Protein AF-A0A819ZZU7-F1 (afdb_monomer_lite)

Sequence (211 aa):
MCWSSTLNCFIMVTNKNEVFQVNENLTLIQSIETIEKKEWLSCTCSDVSLFLTTNDGHSGIFEFNLLSSFRLIKQWKFPQICNKDEFIHNIAYNNGTLALLISYQSFKYDSSKTVRIEVRSSSTFDQLWSLPLYITYQDGRVNRTRTYVDEIRTETANQLEKTLLNQNNVSTVESLIVNDKNKLIELNKKLDQEIISFGYLKASIEIIAYT

Rad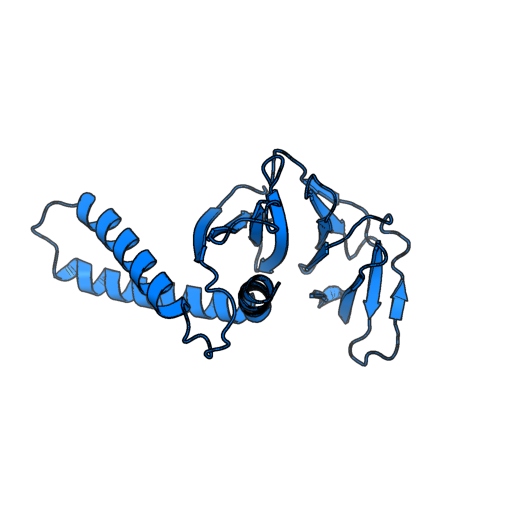ius of gyration: 19.85 Å; chains: 1; bounding box: 37×49×56 Å

pLDDT: mean 70.44, std 24.43, range [29.36, 97.69]

Structure (mmCIF, N/CA/C/O backbone):
data_AF-A0A819ZZU7-F1
#
_entry.id   AF-A0A819ZZU7-F1
#
loop_
_atom_site.group_PDB
_atom_site.id
_atom_site.type_symbol
_atom_site.label_atom_id
_atom_site.label_alt_id
_atom_site.label_comp_id
_atom_site.label_asym_id
_atom_site.label_entity_id
_atom_site.label_seq_id
_atom_site.pdbx_PDB_ins_code
_atom_site.Cartn_x
_atom_site.Cartn_y
_atom_site.Cartn_z
_atom_site.occupancy
_atom_site.B_iso_or_equiv
_atom_site.auth_seq_id
_atom_site.auth_comp_id
_atom_site.auth_asym_id
_atom_site.auth_atom_id
_atom_site.pdbx_PDB_model_num
ATOM 1 N N . MET A 1 1 ? -4.168 8.542 -0.573 1.00 89.56 1 MET A N 1
ATOM 2 C CA . MET A 1 1 ? -5.427 8.396 0.192 1.00 89.56 1 MET A CA 1
ATOM 3 C C . MET A 1 1 ? -6.141 7.165 -0.330 1.00 89.56 1 MET A C 1
ATOM 5 O O . MET A 1 1 ? -6.119 6.963 -1.537 1.00 89.56 1 MET A O 1
ATOM 9 N N . CYS A 1 2 ? -6.760 6.373 0.540 1.00 92.88 2 CYS A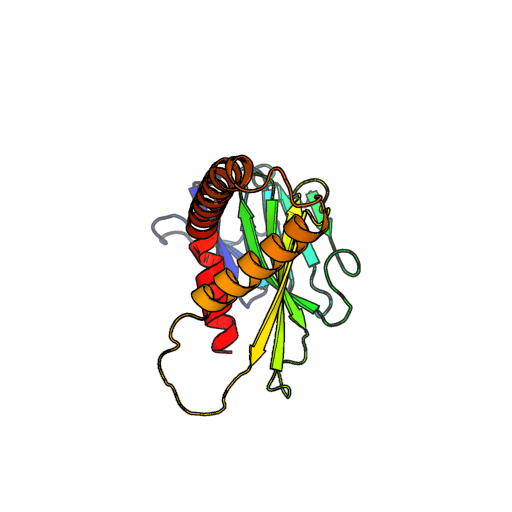 N 1
ATOM 10 C CA . CYS A 1 2 ? -7.609 5.241 0.160 1.00 92.88 2 CYS A CA 1
ATOM 11 C C . CYS A 1 2 ? -8.860 5.189 1.046 1.00 92.88 2 CYS A C 1
ATOM 13 O O . CYS A 1 2 ? -8.865 5.771 2.127 1.00 92.88 2 CYS A O 1
ATOM 15 N N . TRP A 1 3 ? -9.920 4.532 0.582 1.00 93.81 3 TRP A N 1
ATOM 16 C CA . TRP A 1 3 ? -11.137 4.298 1.361 1.00 93.81 3 TRP A CA 1
ATOM 17 C C . TRP A 1 3 ? -11.079 2.923 2.025 1.00 93.81 3 TRP A C 1
ATOM 19 O O . TRP A 1 3 ? -10.804 1.941 1.340 1.00 93.81 3 TRP A O 1
ATOM 29 N N . SER A 1 4 ? -11.363 2.852 3.327 1.00 94.56 4 SER A N 1
ATOM 30 C CA . SER A 1 4 ? -11.518 1.600 4.066 1.00 94.56 4 SER A CA 1
ATOM 31 C C . SER A 1 4 ? -12.993 1.344 4.342 1.00 94.56 4 SER A C 1
ATOM 33 O O . SER A 1 4 ? -13.598 2.005 5.186 1.00 94.56 4 SER A O 1
ATOM 35 N N . SER A 1 5 ? -13.561 0.340 3.676 1.00 92.44 5 SER A N 1
ATOM 36 C CA . SER A 1 5 ? -14.940 -0.096 3.925 1.00 92.44 5 SER A CA 1
ATOM 37 C C . SER A 1 5 ? -15.125 -0.623 5.350 1.00 92.44 5 SER A C 1
ATOM 39 O O . SER A 1 5 ? -16.147 -0.365 5.976 1.00 92.44 5 SER A O 1
ATOM 41 N N . THR A 1 6 ? -14.110 -1.296 5.895 1.00 94.12 6 THR A N 1
ATOM 42 C CA . THR A 1 6 ? -14.121 -1.853 7.256 1.00 94.12 6 THR A CA 1
ATOM 43 C C . THR A 1 6 ? -14.222 -0.787 8.338 1.00 94.12 6 THR A C 1
ATOM 45 O O . THR A 1 6 ? -14.900 -0.987 9.342 1.00 94.12 6 THR A O 1
ATOM 48 N N . LEU A 1 7 ? -13.549 0.346 8.147 1.00 93.06 7 LEU A N 1
ATOM 49 C CA . LEU A 1 7 ? -13.566 1.455 9.102 1.00 93.06 7 LEU A CA 1
ATOM 50 C C . LEU A 1 7 ? -14.584 2.541 8.734 1.00 93.06 7 LEU A C 1
ATOM 52 O O . LEU A 1 7 ? -14.790 3.468 9.515 1.00 93.06 7 LEU A O 1
ATOM 56 N N . ASN A 1 8 ? -15.206 2.431 7.557 1.00 93.12 8 ASN A N 1
ATOM 57 C CA . ASN A 1 8 ? -16.092 3.429 6.965 1.00 93.12 8 ASN A CA 1
ATOM 58 C C . ASN A 1 8 ? -15.470 4.840 6.945 1.00 93.12 8 ASN A C 1
ATOM 60 O O . ASN A 1 8 ? -16.087 5.831 7.345 1.00 93.12 8 ASN A O 1
ATOM 64 N N . CYS A 1 9 ? -14.199 4.920 6.548 1.00 94.44 9 CYS A N 1
ATOM 65 C CA . CYS A 1 9 ? -13.447 6.169 6.517 1.00 94.44 9 CYS A CA 1
ATOM 66 C C . CYS A 1 9 ? -12.352 6.159 5.443 1.00 94.44 9 CYS A C 1
ATOM 68 O O . CYS A 1 9 ? -11.900 5.111 4.976 1.00 94.44 9 CYS A O 1
ATOM 70 N N . PHE A 1 10 ? -11.892 7.347 5.066 1.00 94.81 10 PHE A N 1
ATOM 71 C CA . PHE A 1 10 ? -10.674 7.520 4.293 1.00 94.81 10 PHE A CA 1
ATOM 72 C C . PHE A 1 10 ? -9.447 7.414 5.194 1.00 94.81 10 PHE A C 1
ATOM 74 O O . PHE A 1 10 ? -9.407 7.964 6.293 1.00 94.81 10 PHE A O 1
ATOM 81 N N . ILE A 1 11 ? -8.406 6.769 4.681 1.00 95.31 11 ILE A N 1
ATOM 82 C CA . ILE A 1 11 ? -7.069 6.767 5.261 1.00 95.31 11 ILE A CA 1
ATOM 83 C C . ILE A 1 11 ? -6.187 7.662 4.394 1.00 95.31 11 ILE A C 1
ATOM 85 O O . ILE A 1 11 ? -6.019 7.440 3.187 1.00 95.31 11 ILE A O 1
ATOM 89 N N . MET A 1 12 ? -5.616 8.692 5.009 1.00 93.94 12 MET A N 1
ATOM 90 C CA . MET A 1 12 ? -4.811 9.704 4.339 1.00 93.94 12 MET A CA 1
ATOM 91 C C . MET A 1 12 ? -3.385 9.688 4.877 1.00 93.94 12 MET A C 1
ATOM 93 O O . MET A 1 12 ? -3.171 9.782 6.079 1.00 93.94 12 MET A O 1
ATOM 97 N N . VAL A 1 13 ? -2.414 9.604 3.971 1.00 92.31 13 VAL A N 1
ATOM 98 C CA . VAL A 1 13 ? -1.004 9.879 4.261 1.00 92.31 13 VAL A CA 1
ATOM 99 C C . VAL A 1 13 ? -0.707 11.320 3.872 1.00 92.31 13 VAL A C 1
ATOM 101 O O . VAL A 1 13 ? -1.187 11.794 2.840 1.00 92.31 13 VAL A O 1
ATOM 104 N N . THR A 1 14 ? 0.045 12.023 4.709 1.00 85.88 14 THR A N 1
ATOM 105 C CA . THR A 1 14 ? 0.439 13.415 4.465 1.00 85.88 14 THR A CA 1
ATOM 106 C C . THR A 1 14 ? 1.944 13.523 4.279 1.00 85.88 14 THR A C 1
ATOM 108 O O . THR A 1 14 ? 2.710 12.695 4.767 1.00 85.88 14 THR A O 1
ATOM 111 N N . ASN A 1 15 ? 2.382 14.612 3.651 1.00 76.00 15 ASN A N 1
ATOM 112 C CA . ASN A 1 15 ? 3.799 14.963 3.520 1.00 76.00 15 ASN A CA 1
ATOM 113 C C . ASN A 1 15 ? 4.508 15.247 4.862 1.00 76.00 15 ASN A C 1
ATOM 115 O O . ASN A 1 15 ? 5.710 15.493 4.868 1.00 76.00 15 ASN A O 1
ATOM 119 N N . LYS A 1 16 ? 3.780 15.246 5.986 1.00 75.31 16 LYS A N 1
ATOM 120 C CA . LYS A 1 16 ? 4.318 15.397 7.345 1.00 75.31 16 LYS A CA 1
ATOM 121 C C . LYS A 1 16 ? 4.522 14.062 8.061 1.00 75.31 16 LYS A C 1
ATOM 123 O O . LYS A 1 16 ? 4.649 14.052 9.281 1.00 75.31 16 LYS A O 1
ATOM 128 N N . ASN A 1 17 ? 4.580 12.952 7.324 1.00 83.00 17 ASN A N 1
ATOM 129 C CA . ASN A 1 17 ? 4.890 11.622 7.863 1.00 83.00 17 ASN A CA 1
ATOM 130 C C . ASN A 1 17 ? 3.816 11.076 8.817 1.00 83.00 17 ASN A C 1
ATOM 132 O O . ASN A 1 17 ? 4.080 10.211 9.653 1.00 83.00 17 ASN A O 1
ATOM 136 N N . GLU A 1 18 ? 2.596 11.591 8.686 1.00 89.62 18 GLU A N 1
ATOM 137 C CA . GLU A 1 18 ? 1.457 11.282 9.545 1.00 89.62 18 GLU A CA 1
ATOM 138 C C . GLU A 1 18 ? 0.347 10.619 8.734 1.00 89.62 18 GLU A C 1
ATOM 140 O O . GLU A 1 18 ? 0.111 10.968 7.568 1.00 89.62 18 GLU A O 1
ATOM 145 N N . VAL A 1 19 ? -0.329 9.667 9.379 1.00 94.88 19 VAL A N 1
ATOM 146 C CA . VAL A 1 19 ? -1.460 8.928 8.823 1.00 94.88 19 VAL A CA 1
ATOM 147 C C . VAL A 1 19 ? -2.717 9.326 9.581 1.00 94.88 19 VAL A C 1
ATOM 149 O O . VAL A 1 19 ? -2.736 9.307 10.810 1.00 94.88 19 VAL A O 1
ATOM 152 N N . PHE A 1 20 ? -3.766 9.673 8.848 1.00 94.44 20 PHE A N 1
ATOM 153 C CA . PHE A 1 20 ? -5.028 10.134 9.407 1.00 94.44 20 PHE A CA 1
ATOM 154 C C . PHE A 1 20 ? -6.189 9.254 8.964 1.00 94.44 20 PHE A C 1
ATOM 156 O O . PHE A 1 20 ? -6.227 8.791 7.823 1.00 94.44 20 PHE A O 1
ATOM 163 N N . GLN A 1 21 ? -7.161 9.095 9.855 1.00 94.75 21 GLN A N 1
ATOM 164 C CA . GLN A 1 21 ? -8.518 8.689 9.520 1.00 94.75 21 GLN A CA 1
ATOM 165 C C . GLN A 1 21 ? -9.352 9.937 9.268 1.00 94.75 21 GLN A C 1
ATOM 167 O O . GLN A 1 21 ? -9.333 10.881 10.061 1.00 94.75 21 GLN A O 1
ATOM 172 N N . VAL A 1 22 ? -10.095 9.929 8.172 1.00 93.62 22 VAL A N 1
ATOM 173 C CA . VAL A 1 22 ? -10.989 11.014 7.787 1.00 93.62 22 VAL A CA 1
ATOM 174 C C . VAL A 1 22 ? -12.351 10.415 7.490 1.00 93.62 22 VAL A C 1
ATOM 176 O O . VAL A 1 22 ? -12.467 9.531 6.646 1.00 93.62 22 VAL A O 1
ATOM 179 N N . ASN A 1 23 ? -13.391 10.849 8.195 1.00 89.50 23 ASN A N 1
ATOM 180 C CA . ASN A 1 23 ? -14.736 10.335 7.936 1.00 89.50 23 ASN A CA 1
ATOM 181 C C . ASN A 1 23 ? -15.246 10.748 6.541 1.00 89.50 23 ASN A C 1
ATOM 183 O O . ASN A 1 23 ? -14.727 11.673 5.920 1.00 89.50 23 ASN A O 1
ATOM 187 N N . GLU A 1 24 ? -16.287 10.071 6.053 1.00 86.94 24 GLU A N 1
ATOM 188 C CA . GLU A 1 24 ? -16.861 10.306 4.717 1.00 86.94 24 GLU A CA 1
ATOM 189 C C . GLU A 1 24 ? -17.240 11.777 4.470 1.00 86.94 24 GLU A C 1
ATOM 191 O O . GLU A 1 24 ? -16.991 12.323 3.399 1.00 86.94 24 GLU A O 1
ATOM 196 N N . ASN A 1 25 ? -17.762 12.444 5.502 1.00 86.38 25 ASN A N 1
ATOM 197 C CA . ASN A 1 25 ? -18.209 13.835 5.429 1.00 86.38 25 ASN A CA 1
ATOM 198 C C . ASN A 1 25 ? -17.077 14.862 5.619 1.00 86.38 25 ASN A C 1
ATOM 200 O O . ASN A 1 25 ? -17.352 16.060 5.656 1.00 86.38 25 ASN A O 1
ATOM 204 N N . LEU A 1 26 ? -15.825 14.415 5.782 1.00 81.69 26 LEU A N 1
ATOM 205 C CA . LEU A 1 26 ? -14.639 15.249 6.026 1.00 81.69 26 LEU A CA 1
ATOM 206 C C . LEU A 1 26 ? -14.741 16.167 7.260 1.00 81.69 26 LEU A C 1
ATOM 208 O O . LEU A 1 26 ? -14.002 17.143 7.383 1.00 81.69 26 LEU A O 1
ATOM 212 N N . THR A 1 27 ? -15.655 15.878 8.185 1.00 85.81 27 THR A N 1
ATOM 213 C CA . THR A 1 27 ? -15.886 16.686 9.391 1.00 85.81 27 THR A CA 1
ATOM 214 C C . THR A 1 27 ? -14.988 16.292 10.554 1.00 85.81 27 THR A C 1
ATOM 216 O O . THR A 1 27 ? -14.822 17.071 11.490 1.00 85.81 27 THR A O 1
ATOM 219 N N . LEU A 1 28 ? -14.412 15.091 10.511 1.00 89.06 28 LEU A N 1
ATOM 220 C CA . LEU A 1 28 ? -13.543 14.567 11.552 1.00 89.06 28 LEU A CA 1
ATOM 221 C C . LEU A 1 28 ? -12.266 14.019 10.925 1.00 89.06 28 LEU A C 1
ATOM 223 O O . LEU A 1 28 ? -12.316 13.115 10.094 1.00 89.06 28 LEU A O 1
ATOM 227 N N . ILE A 1 29 ? -11.136 14.570 11.365 1.00 92.88 29 ILE A N 1
ATOM 228 C CA . ILE A 1 29 ? -9.786 14.145 10.997 1.00 92.88 29 ILE A CA 1
ATOM 229 C C . ILE A 1 29 ? -9.084 13.732 12.288 1.00 92.88 29 ILE A C 1
ATOM 231 O O . ILE A 1 29 ? -8.933 14.544 13.201 1.00 92.88 29 ILE A O 1
ATOM 235 N N . GLN A 1 30 ? -8.678 12.470 12.377 1.00 93.81 30 GLN A N 1
ATOM 236 C CA . GLN A 1 30 ? -8.018 11.901 13.551 1.00 93.81 30 GLN A CA 1
ATOM 237 C C . GLN A 1 30 ? -6.676 11.302 13.155 1.00 93.81 30 GLN A C 1
ATOM 239 O O . GLN A 1 30 ? -6.585 10.571 12.172 1.00 93.81 30 GLN A O 1
ATOM 244 N N . SER A 1 31 ? -5.631 11.624 13.912 1.00 93.12 31 SER A N 1
ATOM 245 C CA . SER A 1 31 ? -4.310 11.024 13.720 1.00 93.12 31 SER A CA 1
ATOM 246 C C . SER A 1 31 ? -4.314 9.573 14.197 1.00 93.12 31 SER A C 1
ATOM 248 O O . SER A 1 31 ? -4.858 9.269 15.258 1.00 93.12 31 SER A O 1
ATOM 250 N N . ILE A 1 32 ? -3.682 8.681 13.436 1.00 93.38 32 ILE A N 1
ATOM 251 C CA . ILE A 1 32 ? -3.445 7.295 13.842 1.00 93.38 32 ILE A CA 1
ATOM 252 C C . ILE A 1 32 ? -2.103 7.238 14.571 1.00 93.38 32 ILE A C 1
ATOM 254 O O . ILE A 1 32 ? -1.051 7.055 13.962 1.00 93.38 32 ILE A O 1
ATOM 258 N N . GLU A 1 33 ? -2.133 7.388 15.892 1.00 91.25 33 GLU A N 1
ATOM 259 C CA . GLU A 1 33 ? -0.915 7.454 16.714 1.00 91.25 33 GLU A CA 1
ATOM 260 C C . GLU A 1 33 ? -0.176 6.114 16.844 1.00 91.25 33 GLU A C 1
ATOM 262 O O . GLU A 1 33 ? 1.002 6.082 17.194 1.00 91.25 33 GLU A O 1
ATOM 267 N N . THR A 1 34 ? -0.847 4.996 16.556 1.00 91.25 34 THR A N 1
ATOM 268 C CA . THR A 1 34 ? -0.256 3.653 16.646 1.00 91.25 34 THR A CA 1
ATOM 269 C C . THR A 1 34 ? 0.693 3.328 15.493 1.00 91.25 34 THR A C 1
ATOM 271 O O . THR A 1 34 ? 1.507 2.411 15.617 1.00 91.25 34 THR A O 1
ATOM 274 N N . ILE A 1 35 ? 0.619 4.071 14.385 1.00 93.12 35 ILE A N 1
ATOM 275 C CA . ILE A 1 35 ? 1.538 3.929 13.257 1.00 93.12 35 ILE A CA 1
ATOM 276 C C . ILE A 1 35 ? 2.740 4.842 13.498 1.00 93.12 35 ILE A C 1
ATOM 278 O O . ILE A 1 35 ? 2.606 6.055 13.649 1.00 93.12 35 ILE A O 1
ATOM 282 N N . GLU A 1 36 ? 3.935 4.253 13.510 1.00 91.06 36 GLU A N 1
ATOM 283 C CA . GLU A 1 36 ? 5.188 4.997 13.645 1.00 91.06 36 GLU A CA 1
ATOM 284 C C . GLU A 1 36 ? 5.315 6.057 12.537 1.00 91.06 36 GLU A C 1
ATOM 286 O O . GLU A 1 36 ? 5.022 5.799 11.365 1.00 91.06 36 GLU A O 1
ATOM 291 N N . LYS A 1 37 ? 5.801 7.248 12.893 1.00 89.81 37 LYS A N 1
ATOM 292 C CA . LYS A 1 37 ? 6.076 8.302 11.914 1.00 89.81 37 LYS A CA 1
ATOM 293 C C . LYS A 1 37 ? 7.219 7.869 10.995 1.00 89.81 37 LYS A C 1
ATOM 295 O O . LYS A 1 37 ? 8.337 7.641 11.455 1.00 89.81 37 LYS A O 1
ATOM 300 N N . LYS A 1 38 ? 6.944 7.785 9.694 1.00 90.06 38 LYS A N 1
ATOM 301 C CA . LYS A 1 38 ? 7.923 7.544 8.621 1.00 90.06 38 LYS A CA 1
ATOM 302 C C . LYS A 1 38 ? 7.573 8.400 7.417 1.00 90.06 38 LYS A C 1
ATOM 304 O O . LYS A 1 38 ? 6.462 8.913 7.340 1.00 90.06 38 LYS A O 1
ATOM 309 N N . GLU A 1 39 ? 8.497 8.523 6.472 1.00 90.44 39 GLU A N 1
ATOM 310 C CA . GLU A 1 39 ? 8.253 9.192 5.192 1.00 90.44 39 GLU A CA 1
ATOM 311 C C . GLU A 1 39 ? 7.259 8.397 4.342 1.00 90.44 39 GLU A C 1
ATOM 313 O O . GLU A 1 39 ? 7.635 7.705 3.407 1.00 90.44 39 GLU A O 1
ATOM 318 N N . TRP A 1 40 ? 5.979 8.434 4.710 1.00 92.69 40 TRP A N 1
ATOM 319 C CA . TRP A 1 40 ? 4.905 7.735 4.019 1.00 92.69 40 TRP A CA 1
ATOM 320 C C . TRP A 1 40 ? 4.589 8.436 2.699 1.00 92.69 40 TRP A C 1
ATOM 322 O O . TRP A 1 40 ? 4.387 9.649 2.666 1.00 92.69 40 TRP A O 1
ATOM 332 N N . LEU A 1 41 ? 4.517 7.665 1.615 1.00 89.88 41 LEU A N 1
ATOM 333 C CA . LEU A 1 41 ? 4.289 8.185 0.268 1.00 89.88 41 LEU A CA 1
ATOM 334 C C . LEU A 1 41 ? 2.871 7.908 -0.223 1.00 89.88 41 LEU A C 1
ATOM 336 O O . LEU A 1 41 ? 2.153 8.816 -0.636 1.00 89.88 41 LEU A O 1
ATOM 340 N N . SER A 1 42 ? 2.457 6.644 -0.175 1.00 91.62 42 SER A N 1
ATOM 341 C CA . SER A 1 42 ? 1.159 6.209 -0.684 1.00 91.62 42 SER A CA 1
ATOM 342 C C . SER A 1 42 ? 0.533 5.147 0.215 1.00 91.62 42 SER A C 1
ATOM 344 O O . SER A 1 42 ? 1.191 4.575 1.089 1.00 91.62 42 SER A O 1
ATOM 346 N N . CYS A 1 43 ? -0.768 4.923 0.038 1.00 95.12 43 CYS A N 1
ATOM 347 C CA . CYS A 1 43 ? -1.515 3.961 0.832 1.00 95.12 43 CYS A CA 1
ATOM 348 C C . CYS A 1 43 ? -2.635 3.299 0.035 1.00 95.12 43 CYS A C 1
ATOM 350 O O . CYS A 1 43 ? -3.268 3.926 -0.815 1.00 95.12 43 CYS A O 1
ATOM 352 N N . THR A 1 44 ? -2.918 2.047 0.378 1.00 96.88 44 THR A N 1
ATOM 353 C CA . THR A 1 44 ? -4.103 1.305 -0.060 1.00 96.88 44 THR A CA 1
ATOM 354 C C . THR A 1 44 ? -4.556 0.368 1.055 1.00 96.88 44 THR A C 1
ATOM 356 O O . THR A 1 44 ? -3.806 0.135 2.000 1.00 96.88 44 THR A O 1
ATOM 359 N N . CYS A 1 45 ? -5.761 -0.185 0.979 1.00 96.69 45 CYS A N 1
ATOM 360 C CA . CYS A 1 45 ? -6.214 -1.144 1.978 1.00 96.69 45 CYS A CA 1
ATOM 361 C C . CYS A 1 45 ? -7.086 -2.249 1.383 1.00 96.69 45 CYS A C 1
ATOM 363 O O . CYS A 1 4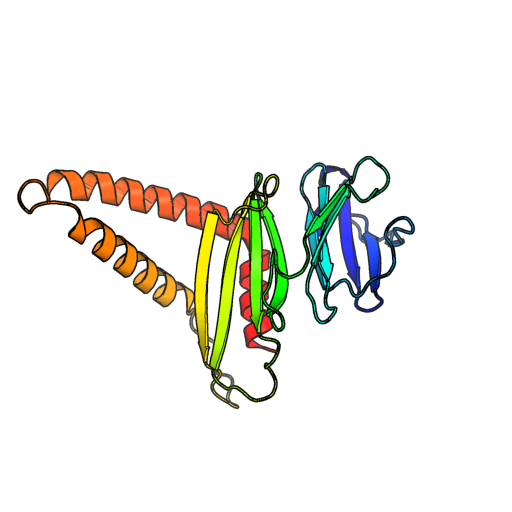5 ? -7.706 -2.084 0.335 1.00 96.69 45 CYS A O 1
ATOM 365 N N . SER A 1 46 ? -7.081 -3.383 2.075 1.00 95.44 46 SER A N 1
ATOM 366 C CA . SER A 1 46 ? -8.079 -4.440 1.968 1.00 95.44 46 SER A CA 1
ATOM 367 C C . SER A 1 46 ? -9.100 -4.291 3.099 1.00 95.44 46 SER A C 1
ATOM 369 O O . SER A 1 46 ? -9.051 -3.337 3.879 1.00 95.44 46 SER A O 1
ATOM 371 N N . ASP A 1 47 ? -9.981 -5.276 3.255 1.00 95.12 47 ASP A N 1
ATOM 372 C CA . ASP A 1 47 ? -10.918 -5.312 4.380 1.00 95.12 47 ASP A CA 1
ATOM 373 C C . ASP A 1 47 ? -10.219 -5.493 5.740 1.00 95.12 47 ASP A C 1
ATOM 375 O O . ASP A 1 47 ? -10.771 -5.148 6.782 1.00 95.12 47 ASP A O 1
ATOM 379 N N . VAL A 1 48 ? -8.999 -6.030 5.769 1.00 96.38 48 VAL A N 1
ATOM 380 C CA . VAL A 1 48 ? -8.308 -6.367 7.029 1.00 96.38 48 VAL A CA 1
ATOM 381 C C . VAL A 1 48 ? -6.950 -5.699 7.185 1.00 96.38 48 VAL A C 1
ATOM 383 O O . VAL A 1 48 ? -6.461 -5.577 8.311 1.00 96.38 48 VAL A O 1
ATOM 386 N N . SER A 1 49 ? -6.361 -5.228 6.087 1.00 97.44 49 SER A N 1
ATOM 387 C CA . SER A 1 49 ? -4.992 -4.724 6.058 1.00 97.44 49 SER A CA 1
ATOM 388 C C . SER A 1 49 ? -4.908 -3.332 5.444 1.00 97.44 49 SER A C 1
ATOM 390 O O . SER A 1 49 ? -5.503 -3.057 4.406 1.00 97.44 49 SER A O 1
ATOM 392 N N . LEU A 1 50 ? -4.110 -2.463 6.058 1.00 97.69 50 LEU A N 1
ATOM 393 C CA . LEU A 1 50 ? -3.621 -1.214 5.481 1.00 97.69 50 LEU A CA 1
ATOM 394 C C . LEU A 1 50 ? -2.203 -1.441 4.967 1.00 97.69 50 LEU A C 1
ATOM 396 O O . LEU A 1 50 ? -1.340 -1.879 5.723 1.00 97.69 50 LEU A O 1
ATOM 400 N N . PHE A 1 51 ? -1.954 -1.078 3.717 1.00 97.44 51 PHE A N 1
ATOM 401 C CA . PHE A 1 51 ? -0.630 -1.092 3.114 1.00 97.44 51 PHE A CA 1
ATOM 402 C C . PHE A 1 51 ? -0.137 0.344 2.943 1.00 97.44 51 PHE A C 1
ATOM 404 O O . PHE A 1 51 ? -0.825 1.166 2.335 1.00 97.44 51 PHE A O 1
ATOM 411 N N . LEU A 1 52 ? 1.054 0.642 3.459 1.00 96.19 52 LEU A N 1
ATOM 412 C CA . LEU A 1 52 ? 1.723 1.936 3.321 1.00 96.19 52 LEU A CA 1
ATOM 413 C C . LEU A 1 52 ? 3.047 1.773 2.579 1.00 96.19 52 LEU A C 1
ATOM 415 O O . LEU A 1 52 ? 3.792 0.838 2.873 1.00 96.19 52 LEU A O 1
ATOM 419 N N . THR A 1 53 ? 3.362 2.695 1.669 1.00 93.94 53 THR A N 1
ATOM 420 C CA . THR A 1 53 ? 4.684 2.764 1.027 1.00 93.94 53 THR A CA 1
ATOM 421 C C . THR A 1 53 ? 5.531 3.878 1.620 1.00 93.94 53 THR A C 1
ATOM 423 O O . THR A 1 53 ? 4.991 4.901 2.048 1.00 93.94 53 THR A O 1
ATOM 426 N N . THR A 1 54 ? 6.851 3.700 1.638 1.00 92.00 54 THR A N 1
ATOM 427 C CA . THR A 1 54 ? 7.791 4.740 2.080 1.00 92.00 54 THR A CA 1
ATOM 428 C C . THR A 1 54 ? 8.465 5.467 0.914 1.00 92.00 54 THR A C 1
ATOM 430 O O . THR A 1 54 ? 8.659 4.912 -0.170 1.00 92.00 54 THR A O 1
ATOM 433 N N . ASN A 1 55 ? 8.825 6.723 1.171 1.00 85.75 55 ASN A N 1
ATOM 434 C CA . ASN A 1 55 ? 9.610 7.617 0.325 1.00 85.75 55 ASN A CA 1
ATOM 435 C C . ASN A 1 55 ? 11.064 7.762 0.808 1.00 85.75 55 ASN A C 1
ATOM 437 O O . ASN A 1 55 ? 11.797 8.609 0.301 1.00 85.75 55 ASN A O 1
ATOM 441 N N . ASP A 1 56 ? 11.483 6.977 1.802 1.00 76.62 56 ASP A N 1
ATOM 442 C CA . ASP A 1 56 ? 12.897 6.901 2.143 1.00 76.62 56 ASP A CA 1
ATOM 443 C C . ASP A 1 56 ? 13.638 6.222 0.982 1.00 76.62 56 ASP A C 1
ATOM 445 O O . ASP A 1 56 ? 13.042 5.454 0.229 1.00 76.62 56 ASP A O 1
ATOM 449 N N . GLY A 1 57 ? 14.933 6.504 0.797 1.00 68.12 57 GLY A N 1
ATOM 450 C CA . GLY A 1 57 ? 15.736 6.028 -0.349 1.00 68.12 57 GLY A CA 1
ATOM 451 C C . GLY A 1 57 ? 15.829 4.505 -0.549 1.00 68.12 57 GLY A C 1
ATOM 452 O O . GLY A 1 57 ? 16.625 4.041 -1.352 1.00 68.12 57 GLY A O 1
ATOM 453 N N . HIS A 1 58 ? 15.042 3.733 0.196 1.00 75.88 58 HIS A N 1
ATOM 454 C CA . HIS A 1 58 ? 14.854 2.299 0.094 1.00 75.88 58 HIS A CA 1
ATOM 455 C C . HIS A 1 58 ? 13.359 1.971 0.242 1.00 75.88 58 HIS A C 1
ATOM 457 O O . HIS A 1 58 ? 12.968 1.372 1.249 1.00 75.88 58 HIS A O 1
ATOM 463 N N . SER A 1 59 ? 12.533 2.356 -0.743 1.00 85.31 59 SER A N 1
ATOM 464 C CA . SER A 1 59 ? 11.077 2.168 -0.688 1.00 85.31 59 SER A CA 1
ATOM 465 C C . SER A 1 59 ? 10.682 0.789 -0.149 1.00 85.31 59 SER A C 1
ATOM 467 O O . SER A 1 59 ? 11.086 -0.262 -0.658 1.00 85.31 59 SER A O 1
ATOM 469 N N . GLY A 1 60 ? 9.877 0.809 0.908 1.00 92.12 60 GLY A N 1
ATOM 470 C CA . GLY A 1 60 ? 9.303 -0.354 1.564 1.00 92.12 60 GLY A CA 1
ATOM 471 C C . GLY A 1 60 ? 7.784 -0.357 1.470 1.00 92.12 60 GLY A C 1
ATOM 472 O O . GLY A 1 60 ? 7.164 0.675 1.221 1.00 92.12 60 GLY A O 1
ATOM 473 N N . ILE A 1 61 ? 7.187 -1.522 1.712 1.00 95.56 61 ILE A N 1
ATOM 474 C CA . ILE A 1 61 ? 5.744 -1.685 1.907 1.00 95.56 61 ILE A CA 1
ATOM 475 C C . ILE A 1 61 ? 5.530 -2.229 3.312 1.00 95.56 61 ILE A C 1
ATOM 477 O O . ILE A 1 61 ? 6.129 -3.234 3.693 1.00 95.56 61 ILE A O 1
ATOM 481 N N . PHE A 1 62 ? 4.670 -1.575 4.076 1.00 96.12 62 PHE A N 1
ATOM 482 C CA . PHE A 1 62 ? 4.322 -1.953 5.437 1.00 96.12 62 PHE A CA 1
ATOM 483 C C . PHE A 1 62 ? 2.848 -2.322 5.486 1.00 96.12 62 PHE A C 1
ATOM 485 O O . PHE A 1 62 ? 2.003 -1.552 5.040 1.00 96.12 62 PHE A O 1
ATOM 492 N N . GLU A 1 63 ? 2.553 -3.495 6.031 1.00 97.31 63 GLU A N 1
ATOM 493 C CA . GLU A 1 63 ? 1.203 -3.999 6.224 1.00 97.31 63 GLU A CA 1
ATOM 494 C C . GLU A 1 63 ? 0.808 -3.885 7.696 1.00 97.31 63 GLU A C 1
ATOM 496 O O . GLU A 1 63 ? 1.483 -4.424 8.574 1.00 97.31 63 GLU A O 1
ATOM 501 N N . PHE A 1 64 ? -0.313 -3.226 7.963 1.00 97.38 64 PHE A N 1
ATOM 502 C CA . PHE A 1 64 ? -0.882 -3.038 9.292 1.00 97.38 64 PHE A CA 1
ATOM 503 C C . PHE A 1 64 ? -2.275 -3.652 9.366 1.00 97.38 64 PHE A C 1
ATOM 505 O O . PHE A 1 64 ? -3.049 -3.560 8.419 1.00 97.38 64 PHE A O 1
ATOM 512 N N . ASN A 1 65 ? -2.628 -4.228 10.509 1.00 96.75 65 ASN A N 1
ATOM 513 C CA . ASN A 1 65 ? -3.954 -4.785 10.737 1.00 96.75 65 ASN A CA 1
ATOM 514 C C . ASN A 1 65 ? -4.958 -3.671 11.065 1.00 96.75 65 ASN A C 1
ATOM 516 O O . ASN A 1 65 ? -4.843 -3.037 12.114 1.00 96.75 65 ASN A O 1
ATOM 520 N N . LEU A 1 66 ? -5.968 -3.469 10.218 1.00 94.31 66 LEU A N 1
ATOM 521 C CA . LEU A 1 66 ?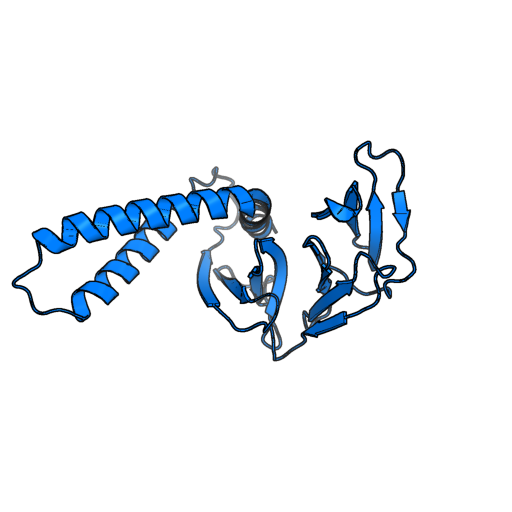 -6.993 -2.439 10.425 1.00 94.31 66 LEU A CA 1
ATOM 522 C C . LEU A 1 66 ? -7.809 -2.663 11.705 1.00 94.31 66 LEU A C 1
ATOM 524 O O . LEU A 1 66 ? -8.109 -1.716 12.426 1.00 94.31 66 LEU A O 1
ATOM 528 N N . LEU A 1 67 ? -8.146 -3.919 12.001 1.00 91.69 67 LEU A N 1
ATOM 529 C CA . LEU A 1 67 ? -9.019 -4.297 13.117 1.00 91.69 67 LEU A CA 1
ATOM 530 C C . LEU A 1 67 ? -8.293 -4.345 14.468 1.00 91.69 67 LEU A C 1
ATOM 532 O O . LEU A 1 67 ? -8.929 -4.298 15.516 1.00 91.69 67 LEU A O 1
ATOM 536 N N . SER A 1 68 ? -6.963 -4.428 14.457 1.00 89.94 68 SER A N 1
ATOM 537 C CA . SER A 1 68 ? -6.122 -4.536 15.655 1.00 89.94 68 SER A CA 1
ATOM 538 C C . SER A 1 68 ? -5.375 -3.231 15.923 1.00 89.94 68 SER A C 1
ATOM 540 O O . SER A 1 68 ? -4.163 -3.242 16.149 1.00 89.94 68 SER A O 1
ATOM 542 N N . SER A 1 69 ? -6.086 -2.103 15.836 1.00 90.12 69 SER A N 1
ATOM 543 C CA . SER A 1 69 ? -5.549 -0.759 16.096 1.00 90.12 69 SER A CA 1
ATOM 544 C C . SER A 1 69 ? -4.288 -0.436 15.284 1.00 90.12 69 SER A C 1
ATOM 546 O O . SER A 1 69 ? -3.354 0.178 15.796 1.00 90.12 69 SER A O 1
ATOM 548 N N . PHE A 1 70 ? -4.249 -0.855 14.016 1.00 94.50 70 PHE A N 1
ATOM 549 C CA . PHE A 1 70 ? -3.114 -0.651 13.110 1.00 94.50 70 PHE A CA 1
ATOM 550 C C . PHE A 1 70 ? -1.803 -1.266 13.608 1.00 94.50 70 PHE A C 1
ATOM 552 O O . PHE A 1 70 ? -0.725 -0.720 13.392 1.00 94.50 70 PHE A O 1
ATOM 559 N N . ARG A 1 71 ? -1.859 -2.428 14.265 1.00 95.69 71 ARG A N 1
ATOM 560 C CA . ARG A 1 71 ? -0.643 -3.177 14.601 1.00 95.69 71 ARG A CA 1
ATOM 561 C C . ARG A 1 71 ? 0.069 -3.636 13.327 1.00 95.69 71 ARG A C 1
ATOM 563 O O . ARG A 1 71 ? -0.559 -4.223 12.448 1.00 95.69 71 ARG A O 1
ATOM 570 N N . LEU A 1 72 ? 1.383 -3.422 13.255 1.00 96.38 72 LEU A N 1
ATOM 571 C CA . LEU A 1 72 ? 2.214 -3.907 12.151 1.00 96.38 72 LEU A CA 1
ATOM 572 C C . LEU A 1 72 ? 2.138 -5.442 12.056 1.00 96.38 72 LEU A C 1
ATOM 574 O O . LEU A 1 72 ? 2.414 -6.139 13.034 1.00 96.38 72 LEU A O 1
ATOM 578 N N . ILE A 1 73 ? 1.774 -5.946 10.877 1.00 95.88 73 ILE A N 1
ATOM 579 C CA . ILE A 1 73 ? 1.734 -7.373 10.534 1.00 95.88 73 ILE A CA 1
ATOM 580 C C . ILE A 1 73 ? 3.065 -7.774 9.903 1.00 95.88 73 ILE A C 1
ATOM 582 O O . ILE A 1 73 ? 3.743 -8.683 10.382 1.00 95.88 73 ILE A O 1
ATOM 586 N N . LYS A 1 74 ? 3.431 -7.098 8.811 1.00 94.50 74 LYS A N 1
ATOM 587 C CA . LYS A 1 74 ? 4.573 -7.458 7.971 1.00 94.50 74 LYS A CA 1
ATOM 588 C C . LYS A 1 74 ? 5.163 -6.217 7.319 1.00 94.50 74 LYS A C 1
ATOM 590 O O . LYS A 1 74 ? 4.498 -5.202 7.149 1.00 94.50 74 LYS A O 1
ATOM 595 N N . GLN A 1 75 ? 6.432 -6.311 6.950 1.00 94.31 75 GLN A N 1
ATOM 596 C CA . GLN A 1 75 ? 7.094 -5.323 6.113 1.00 94.31 75 GLN A CA 1
ATOM 597 C C . GLN A 1 75 ? 7.873 -6.044 5.016 1.00 94.31 75 GLN A C 1
ATOM 599 O O . GLN A 1 75 ? 8.507 -7.071 5.269 1.00 94.31 75 GLN A O 1
ATOM 604 N N . TRP A 1 76 ? 7.849 -5.4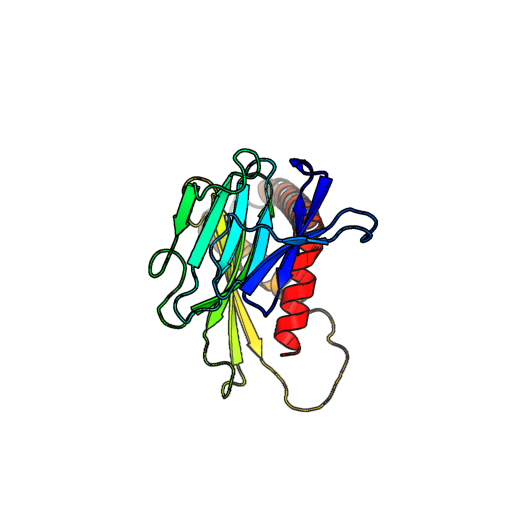74 3.823 1.00 93.31 76 TRP A N 1
ATOM 605 C CA . TRP A 1 76 ? 8.735 -5.815 2.724 1.00 93.31 76 TRP A CA 1
ATOM 606 C C . TRP A 1 76 ? 9.651 -4.617 2.496 1.00 93.31 76 TRP A C 1
ATOM 608 O O . TRP A 1 76 ? 9.210 -3.468 2.561 1.00 93.31 76 TRP A O 1
ATOM 618 N N . LYS A 1 77 ? 10.941 -4.870 2.282 1.00 88.56 77 LYS A N 1
ATOM 619 C CA . LYS A 1 77 ? 11.960 -3.826 2.092 1.00 88.56 77 LYS A CA 1
ATOM 620 C C . LYS A 1 77 ? 12.901 -4.214 0.962 1.00 88.56 77 LYS A C 1
ATOM 622 O O . LYS A 1 77 ? 12.904 -5.367 0.532 1.00 88.56 77 LYS A O 1
ATOM 627 N N . PHE A 1 78 ? 13.721 -3.273 0.501 1.00 80.12 78 PHE A N 1
ATOM 628 C CA . PHE A 1 78 ? 14.870 -3.574 -0.355 1.00 80.12 78 PHE A CA 1
ATOM 629 C C . PHE A 1 78 ? 15.664 -4.792 0.182 1.00 80.12 78 PHE A C 1
ATOM 631 O O . PHE A 1 78 ? 15.913 -4.850 1.392 1.00 80.12 78 PHE A O 1
ATOM 638 N N . PRO A 1 79 ? 16.077 -5.759 -0.666 1.00 77.56 79 PRO A N 1
ATOM 639 C CA . PRO A 1 79 ? 15.903 -5.836 -2.126 1.00 77.56 79 PRO A CA 1
ATOM 640 C C . PRO A 1 79 ? 14.648 -6.610 -2.583 1.00 77.56 79 PRO A C 1
ATOM 642 O O . PRO A 1 79 ? 14.549 -7.005 -3.737 1.00 77.56 79 PRO A O 1
ATOM 645 N N . GLN A 1 80 ? 13.691 -6.892 -1.694 1.00 76.25 80 GLN A N 1
ATOM 646 C CA . GLN A 1 80 ? 12.536 -7.747 -2.014 1.00 76.25 80 GLN A CA 1
ATOM 647 C C . GLN A 1 80 ? 11.521 -7.078 -2.955 1.00 76.25 80 GLN A C 1
ATOM 649 O O . GLN A 1 80 ? 10.786 -7.772 -3.662 1.00 76.25 80 GLN A O 1
ATOM 654 N N . ILE A 1 81 ? 11.445 -5.743 -2.931 1.00 77.00 81 ILE A N 1
ATOM 655 C CA . ILE A 1 81 ? 10.447 -4.964 -3.680 1.00 77.00 81 ILE A CA 1
ATOM 656 C C . ILE A 1 81 ? 11.086 -4.167 -4.816 1.00 77.00 81 ILE A C 1
ATOM 658 O O . ILE A 1 81 ? 10.658 -4.262 -5.962 1.00 77.00 81 ILE A O 1
ATOM 662 N N . CYS A 1 82 ? 12.108 -3.389 -4.470 1.00 81.25 82 CYS A N 1
ATOM 663 C CA . CYS A 1 82 ? 12.763 -2.417 -5.331 1.00 81.25 82 CYS A CA 1
ATOM 664 C C . CYS A 1 82 ? 14.265 -2.694 -5.375 1.00 81.25 82 CYS A C 1
ATOM 666 O O . CYS A 1 82 ? 14.823 -3.250 -4.426 1.00 81.25 82 CYS A O 1
ATOM 668 N N . ASN A 1 83 ? 14.913 -2.256 -6.451 1.00 80.94 83 ASN A N 1
ATOM 669 C CA . ASN A 1 83 ? 16.357 -2.059 -6.514 1.00 80.94 83 ASN A CA 1
ATOM 670 C C . ASN A 1 83 ? 16.777 -0.811 -5.711 1.00 80.94 83 ASN A C 1
ATOM 672 O O . ASN A 1 83 ? 15.937 -0.044 -5.247 1.00 80.94 83 ASN A O 1
ATOM 676 N N . LYS A 1 84 ? 18.092 -0.612 -5.541 1.00 73.56 84 LYS A N 1
ATOM 677 C CA . LYS A 1 84 ? 18.684 0.384 -4.625 1.00 73.56 84 LYS A CA 1
ATOM 678 C C . LYS A 1 84 ? 18.275 1.833 -4.926 1.00 73.56 84 LYS A C 1
ATOM 680 O O . LYS A 1 84 ? 18.333 2.665 -4.035 1.00 73.56 84 LYS A O 1
ATOM 685 N N . ASP A 1 85 ? 17.825 2.099 -6.147 1.00 78.81 85 ASP A N 1
ATOM 686 C CA . ASP A 1 85 ? 17.456 3.432 -6.621 1.00 78.81 85 ASP A CA 1
ATOM 687 C C . ASP A 1 85 ? 16.012 3.472 -7.146 1.00 78.81 85 ASP A C 1
ATOM 689 O O . ASP A 1 85 ? 15.665 4.365 -7.910 1.00 78.81 85 ASP A O 1
ATOM 693 N N . GLU A 1 86 ? 15.173 2.493 -6.798 1.00 83.75 86 GLU A N 1
ATOM 694 C CA . GLU A 1 86 ? 13.778 2.404 -7.244 1.00 83.75 86 GLU A CA 1
ATOM 695 C C . GLU A 1 86 ? 12.790 2.820 -6.149 1.00 83.75 86 GLU A C 1
ATOM 697 O O . GLU A 1 86 ? 12.923 2.445 -4.984 1.00 83.75 86 GLU A O 1
ATOM 702 N N . PHE A 1 87 ? 11.750 3.546 -6.559 1.00 86.31 87 PHE A N 1
ATOM 703 C CA . PHE A 1 87 ? 10.729 4.132 -5.698 1.00 86.31 87 PHE A CA 1
ATOM 704 C C . PHE A 1 87 ? 9.349 3.609 -6.051 1.00 86.31 87 PHE A C 1
ATOM 706 O O . PHE A 1 87 ? 9.013 3.497 -7.228 1.00 86.31 87 PHE A O 1
ATOM 713 N N . ILE A 1 88 ? 8.530 3.350 -5.032 1.00 89.56 88 ILE A N 1
ATOM 714 C CA . ILE A 1 88 ? 7.127 2.954 -5.207 1.00 89.56 88 ILE A CA 1
ATOM 715 C C . ILE A 1 88 ? 6.256 4.203 -5.130 1.00 89.56 88 ILE A C 1
ATOM 717 O O . ILE A 1 88 ? 5.866 4.634 -4.045 1.00 89.56 88 ILE A O 1
ATOM 721 N N . HIS A 1 89 ? 5.927 4.773 -6.284 1.00 86.00 89 HIS A N 1
ATOM 722 C CA . HIS A 1 89 ? 5.125 5.993 -6.367 1.00 86.00 89 HIS A CA 1
ATOM 723 C C . HIS A 1 89 ? 3.680 5.779 -5.946 1.00 86.00 89 HIS A C 1
ATOM 725 O O . HIS A 1 89 ? 3.064 6.674 -5.369 1.00 86.00 89 HIS A O 1
ATOM 731 N N . ASN A 1 90 ? 3.125 4.610 -6.261 1.00 88.94 90 ASN A N 1
ATOM 732 C CA . ASN A 1 90 ? 1.771 4.280 -5.863 1.00 88.94 90 ASN A CA 1
ATOM 733 C C . ASN A 1 90 ? 1.584 2.779 -5.646 1.00 88.94 90 ASN A C 1
ATOM 735 O O . ASN A 1 90 ? 2.298 1.953 -6.220 1.00 88.94 90 ASN A O 1
ATOM 739 N N . ILE A 1 91 ? 0.584 2.463 -4.833 1.00 93.50 91 ILE A N 1
ATOM 740 C CA . ILE A 1 91 ? 0.131 1.127 -4.493 1.00 93.50 91 ILE A CA 1
ATOM 741 C C . ILE A 1 91 ? -1.395 1.069 -4.585 1.00 93.50 91 ILE A C 1
ATOM 743 O O . ILE A 1 91 ? -2.095 1.975 -4.132 1.00 93.50 91 ILE A O 1
ATOM 747 N N . ALA A 1 92 ? -1.926 -0.013 -5.141 1.00 94.38 92 ALA A N 1
ATOM 748 C CA . ALA A 1 92 ? -3.358 -0.278 -5.154 1.00 94.38 92 ALA A CA 1
ATOM 749 C C . ALA A 1 92 ? -3.628 -1.744 -4.826 1.00 94.38 92 ALA A C 1
ATOM 751 O O . ALA A 1 92 ? -3.004 -2.635 -5.395 1.00 94.38 92 ALA A O 1
ATOM 752 N N . TYR A 1 93 ? -4.559 -1.989 -3.912 1.00 94.19 93 TYR A N 1
ATOM 753 C CA . TYR A 1 93 ? -5.019 -3.323 -3.571 1.00 94.19 93 TYR A CA 1
ATOM 754 C C . TYR A 1 93 ? -6.279 -3.661 -4.360 1.00 94.19 93 TYR A C 1
ATOM 756 O O . TYR A 1 93 ? -7.199 -2.848 -4.444 1.00 94.19 93 TYR A O 1
ATOM 764 N N . ASN A 1 94 ? -6.337 -4.878 -4.890 1.00 91.56 94 ASN A N 1
ATOM 765 C CA . ASN A 1 94 ? -7.564 -5.445 -5.427 1.00 91.56 94 ASN A CA 1
ATOM 766 C C . ASN A 1 94 ? -7.561 -6.964 -5.248 1.00 91.56 94 ASN A C 1
ATOM 768 O O . ASN A 1 94 ? -6.645 -7.638 -5.715 1.00 91.56 94 ASN A O 1
ATOM 772 N N . ASN A 1 95 ? -8.586 -7.497 -4.580 1.00 91.94 95 ASN A N 1
ATOM 773 C CA . ASN A 1 95 ? -8.884 -8.930 -4.492 1.00 91.94 95 ASN A CA 1
ATOM 774 C C . ASN A 1 95 ? -7.653 -9.847 -4.284 1.00 91.94 95 ASN A C 1
ATOM 776 O O . ASN A 1 95 ? -7.383 -10.754 -5.068 1.00 91.94 95 ASN A O 1
ATOM 780 N N . GLY A 1 96 ? -6.865 -9.582 -3.239 1.00 90.31 96 GLY A N 1
ATOM 781 C CA . GLY A 1 96 ? -5.678 -10.382 -2.903 1.00 90.31 96 GLY A CA 1
ATOM 782 C C . GLY A 1 96 ? -4.415 -10.050 -3.703 1.00 90.31 96 GLY A C 1
ATOM 783 O O . GLY A 1 96 ? -3.413 -10.754 -3.576 1.00 90.31 96 GLY A O 1
ATOM 784 N N . THR A 1 97 ? -4.427 -8.984 -4.501 1.00 94.12 97 THR A N 1
ATOM 785 C CA . THR A 1 97 ? -3.267 -8.519 -5.271 1.00 94.12 97 THR A CA 1
ATOM 786 C C . THR A 1 97 ? -2.909 -7.073 -4.941 1.00 94.12 97 THR A C 1
ATOM 788 O O . THR A 1 97 ? -3.763 -6.284 -4.535 1.00 94.12 97 THR A O 1
ATOM 791 N N . LEU A 1 98 ? -1.630 -6.738 -5.102 1.00 95.44 98 LEU A N 1
ATOM 792 C CA . LEU A 1 98 ? -1.080 -5.393 -4.988 1.00 95.44 98 LEU A CA 1
ATOM 793 C C . LEU A 1 98 ? -0.497 -4.979 -6.337 1.00 95.44 98 LEU A C 1
ATOM 795 O O . LEU A 1 98 ? 0.456 -5.594 -6.813 1.00 95.44 98 LEU A O 1
ATOM 799 N N . ALA A 1 99 ? -1.052 -3.927 -6.927 1.00 93.19 99 ALA A N 1
ATOM 800 C CA . ALA A 1 99 ? -0.468 -3.232 -8.062 1.00 93.19 99 ALA A CA 1
ATOM 801 C C . ALA A 1 99 ? 0.486 -2.142 -7.557 1.00 93.19 99 ALA A C 1
ATOM 803 O O . ALA A 1 99 ? 0.114 -1.339 -6.700 1.00 93.19 99 ALA A O 1
ATOM 804 N N . LEU A 1 100 ? 1.705 -2.114 -8.089 1.00 91.75 100 LEU A N 1
ATOM 805 C CA . LEU A 1 100 ? 2.781 -1.196 -7.727 1.00 91.75 100 LEU A CA 1
ATOM 806 C C . LEU A 1 100 ? 3.202 -0.394 -8.952 1.00 91.75 100 LEU A C 1
ATOM 808 O O . LEU A 1 100 ? 3.381 -0.960 -10.028 1.00 91.75 100 LEU A O 1
ATOM 812 N N . LEU A 1 101 ? 3.410 0.907 -8.772 1.00 89.69 101 LEU A N 1
ATOM 813 C CA . LEU A 1 101 ? 3.988 1.792 -9.781 1.00 89.69 101 LEU A CA 1
ATOM 814 C C . LEU A 1 101 ? 5.403 2.175 -9.348 1.00 89.69 101 LEU A C 1
ATOM 816 O O . LEU A 1 101 ? 5.565 2.906 -8.370 1.00 89.69 101 LEU A O 1
ATOM 820 N N . ILE A 1 102 ? 6.410 1.652 -10.046 1.00 88.25 102 ILE A N 1
ATOM 821 C CA . ILE A 1 102 ? 7.816 1.703 -9.631 1.00 88.25 102 ILE A CA 1
ATOM 822 C C . ILE A 1 102 ? 8.655 2.460 -10.666 1.00 88.25 102 ILE A C 1
ATOM 824 O O . ILE A 1 102 ? 8.526 2.204 -11.861 1.00 88.25 102 ILE A O 1
ATOM 828 N N . SER A 1 103 ? 9.553 3.346 -10.234 1.00 84.56 103 SER A N 1
ATOM 829 C CA . SER A 1 103 ? 10.545 3.975 -11.128 1.00 84.56 103 SER A CA 1
ATOM 830 C C . SER A 1 103 ? 11.845 4.347 -10.428 1.00 84.56 103 SER A C 1
ATOM 832 O O . SER A 1 103 ? 11.910 4.402 -9.205 1.00 84.56 103 SER A O 1
ATOM 834 N N . TYR A 1 104 ? 12.889 4.605 -11.216 1.00 79.50 104 TYR A N 1
ATOM 835 C CA . TYR A 1 104 ? 14.202 5.011 -10.717 1.00 79.50 104 TYR A CA 1
ATOM 836 C C . TYR A 1 104 ? 14.243 6.463 -10.228 1.00 79.50 104 TYR A C 1
ATOM 838 O O . TYR A 1 104 ? 13.703 7.346 -10.883 1.00 79.50 104 TYR A O 1
ATOM 846 N N . GLN A 1 105 ? 14.990 6.730 -9.152 1.00 65.94 105 GLN A N 1
ATOM 847 C CA . GLN A 1 105 ? 15.114 8.040 -8.497 1.00 65.94 105 GLN A CA 1
ATOM 848 C C . GLN A 1 105 ? 15.705 9.144 -9.373 1.00 65.94 105 GLN A C 1
ATOM 850 O O . GLN A 1 105 ? 15.539 10.327 -9.070 1.00 65.94 105 GLN A O 1
ATOM 855 N N . SER A 1 106 ? 16.432 8.789 -10.435 1.00 58.38 106 SER A N 1
ATOM 856 C CA . SER A 1 106 ? 17.116 9.742 -11.312 1.00 58.38 106 SER A CA 1
ATOM 857 C C . SER A 1 106 ? 16.134 10.479 -12.239 1.00 58.38 106 SER A C 1
ATOM 859 O O . SER A 1 106 ? 16.259 10.460 -13.458 1.00 58.38 106 SER A O 1
ATOM 861 N N . PHE A 1 107 ? 15.159 11.173 -11.652 1.00 55.84 107 PHE A N 1
ATOM 862 C CA . PHE A 1 107 ? 14.157 11.991 -12.338 1.00 55.84 107 PHE A CA 1
ATOM 863 C C . PHE A 1 107 ? 14.684 13.358 -12.782 1.00 55.84 107 PHE A C 1
ATOM 865 O O . PHE A 1 107 ? 14.000 14.076 -13.501 1.00 55.84 107 PHE A O 1
ATOM 872 N N . LYS A 1 108 ? 15.880 13.762 -12.334 1.00 51.47 108 LYS A N 1
ATOM 873 C CA . LYS A 1 108 ? 16.319 15.159 -12.451 1.00 51.47 108 LYS A CA 1
ATOM 874 C C . LYS A 1 108 ? 16.993 15.503 -13.786 1.00 51.47 108 LYS A C 1
ATOM 876 O O . LYS A 1 108 ? 17.077 16.683 -14.110 1.00 51.47 108 LYS A O 1
ATOM 881 N N . TYR A 1 109 ? 17.476 14.512 -14.544 1.00 50.34 109 TYR A N 1
ATOM 882 C CA . TYR A 1 109 ? 18.311 14.763 -15.731 1.00 50.34 109 TYR A CA 1
ATOM 883 C C . TYR A 1 109 ? 18.053 13.846 -16.937 1.00 50.34 109 TYR A C 1
ATOM 885 O O . TYR A 1 109 ? 18.711 14.028 -17.959 1.00 50.34 109 TYR A O 1
ATOM 893 N N . ASP A 1 110 ? 17.118 12.892 -16.859 1.00 54.75 110 ASP A N 1
ATOM 894 C CA . ASP A 1 110 ? 16.825 11.981 -17.973 1.00 54.75 110 ASP A CA 1
ATOM 895 C C . ASP A 1 110 ? 15.478 12.316 -18.632 1.00 54.75 110 ASP A C 1
ATOM 897 O O . ASP A 1 110 ? 14.433 12.367 -17.983 1.00 54.75 110 ASP A O 1
ATOM 901 N N . SER A 1 111 ? 15.520 12.559 -19.943 1.00 54.47 111 SER A N 1
ATOM 902 C CA . SER A 1 111 ? 14.344 12.808 -20.792 1.00 54.47 111 SER A CA 1
ATOM 903 C C . SER A 1 111 ? 13.545 11.534 -21.099 1.00 54.47 111 SER A C 1
ATOM 905 O O . SER A 1 111 ? 12.406 11.607 -21.569 1.00 54.47 111 SER A O 1
ATOM 907 N N . SER A 1 112 ? 14.124 10.368 -20.806 1.00 55.19 112 SER A N 1
ATOM 908 C CA . SER A 1 112 ? 13.496 9.059 -20.901 1.00 55.19 112 SER A CA 1
ATOM 909 C C . SER A 1 112 ? 13.322 8.463 -19.504 1.00 55.19 112 SER A C 1
ATOM 911 O O . SER A 1 112 ? 14.274 8.253 -18.760 1.00 55.19 112 SER A O 1
ATOM 913 N N . LYS A 1 113 ? 12.074 8.204 -19.114 1.00 68.25 113 LYS A N 1
ATOM 914 C CA . LYS A 1 113 ? 11.731 7.589 -17.832 1.00 68.25 113 LYS A CA 1
ATOM 915 C C . LYS A 1 113 ? 11.373 6.128 -18.074 1.00 68.25 113 LYS A C 1
ATOM 917 O O . LYS A 1 113 ? 10.473 5.835 -18.857 1.00 68.25 113 LYS A O 1
ATOM 922 N N . THR A 1 114 ? 12.041 5.214 -17.377 1.00 73.38 114 THR A N 1
ATOM 923 C CA . THR A 1 114 ? 11.552 3.835 -17.262 1.00 73.38 114 THR A CA 1
ATOM 924 C C . THR A 1 114 ? 10.717 3.740 -1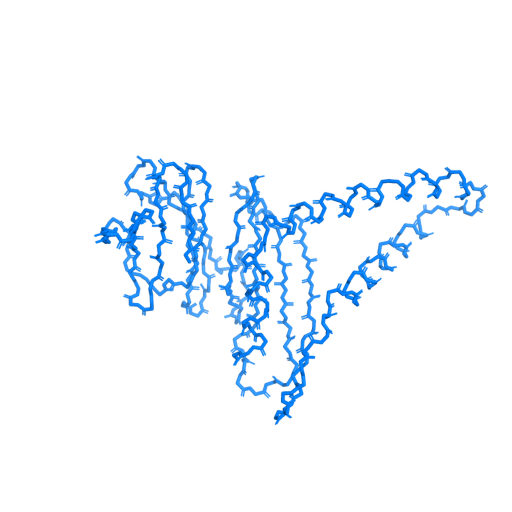5.995 1.00 73.38 114 THR A C 1
ATOM 926 O O . THR A 1 114 ? 11.230 3.876 -14.884 1.00 73.38 114 THR A O 1
ATOM 929 N N . VAL A 1 115 ? 9.421 3.532 -16.180 1.00 83.31 115 VAL A N 1
ATOM 930 C CA . VAL A 1 115 ? 8.468 3.206 -15.122 1.00 83.31 115 VAL A CA 1
ATOM 931 C C . VAL A 1 115 ? 8.095 1.745 -15.312 1.00 83.31 115 VAL A C 1
ATOM 933 O O . VAL A 1 115 ? 8.014 1.281 -16.440 1.00 83.31 115 VAL A O 1
ATOM 936 N N . ARG A 1 116 ? 7.858 0.985 -14.252 1.00 86.94 116 ARG A N 1
ATOM 937 C CA . ARG A 1 116 ? 7.254 -0.339 -14.373 1.00 86.94 116 ARG A CA 1
ATOM 938 C C . ARG A 1 116 ? 6.038 -0.455 -13.485 1.00 86.94 116 ARG A C 1
ATOM 940 O O . ARG A 1 116 ? 6.008 0.076 -12.376 1.00 86.94 116 ARG A O 1
ATOM 947 N N . ILE A 1 117 ? 5.045 -1.162 -13.992 1.00 88.06 117 ILE A N 1
ATOM 948 C CA . ILE A 1 117 ? 3.898 -1.589 -13.210 1.00 88.06 117 ILE A CA 1
ATOM 949 C C . ILE A 1 117 ? 4.147 -3.038 -12.829 1.00 88.06 117 ILE A C 1
ATOM 951 O O . ILE A 1 117 ? 4.418 -3.861 -13.696 1.00 88.06 117 ILE A O 1
ATOM 955 N N . GLU A 1 118 ? 4.048 -3.358 -11.549 1.00 91.81 118 GLU A N 1
ATOM 956 C CA . GLU A 1 118 ? 4.073 -4.739 -11.074 1.00 91.81 118 GLU A CA 1
ATOM 957 C C . GLU A 1 118 ? 2.744 -5.098 -10.436 1.00 91.81 118 GLU A C 1
ATOM 959 O O . GLU A 1 118 ? 2.146 -4.283 -9.744 1.00 91.81 118 GLU A O 1
ATOM 964 N N . VAL A 1 119 ? 2.311 -6.340 -10.618 1.00 92.06 119 VAL A N 1
ATOM 965 C CA . VAL A 1 119 ? 1.223 -6.932 -9.842 1.00 92.06 119 VAL A CA 1
ATOM 966 C C . VAL A 1 119 ? 1.806 -8.077 -9.032 1.00 92.06 119 VAL A C 1
ATOM 968 O O . VAL A 1 119 ? 2.437 -8.986 -9.578 1.00 92.06 119 VAL A O 1
ATOM 971 N N . ARG A 1 120 ? 1.601 -8.033 -7.719 1.00 94.06 120 ARG A N 1
ATOM 972 C CA . ARG A 1 120 ? 2.097 -9.027 -6.768 1.00 94.06 120 ARG A CA 1
ATOM 973 C C . ARG A 1 120 ? 0.956 -9.623 -5.960 1.00 94.06 120 ARG A C 1
ATOM 975 O O . ARG A 1 120 ? -0.047 -8.962 -5.707 1.00 94.06 120 ARG A O 1
ATOM 982 N N . SER A 1 121 ? 1.118 -10.864 -5.519 1.00 93.75 121 SER A N 1
ATOM 983 C CA . SER A 1 121 ? 0.221 -11.473 -4.532 1.00 93.75 121 SER A CA 1
ATOM 984 C C . SER A 1 121 ? 0.320 -10.712 -3.209 1.00 93.75 121 SER A C 1
ATOM 986 O O . SER A 1 121 ? 1.422 -10.501 -2.715 1.00 93.75 121 SER A O 1
ATOM 988 N N . SER A 1 122 ? -0.787 -10.311 -2.584 1.00 92.75 122 SER A N 1
ATOM 989 C CA . SER A 1 122 ? -0.713 -9.583 -1.308 1.00 92.75 122 SER A CA 1
ATOM 990 C C . SER A 1 122 ? -0.246 -10.469 -0.146 1.00 92.75 122 SER A C 1
ATOM 992 O O . SER A 1 122 ? 0.296 -9.961 0.829 1.00 92.75 122 SER A O 1
ATOM 994 N N . SER A 1 123 ? -0.453 -11.788 -0.228 1.00 91.69 123 SER A N 1
ATOM 995 C CA . SER A 1 123 ? -0.126 -12.731 0.849 1.00 91.69 123 SER A CA 1
ATOM 996 C C . SER A 1 123 ? 1.332 -13.201 0.801 1.00 91.69 123 SER A C 1
ATOM 998 O O . SER A 1 123 ? 2.057 -13.131 1.800 1.00 91.69 123 SER A O 1
ATOM 1000 N N . THR A 1 124 ? 1.783 -13.662 -0.366 1.00 91.75 124 THR A N 1
ATOM 1001 C CA . THR A 1 124 ? 3.146 -14.182 -0.560 1.00 91.75 124 THR A CA 1
ATOM 1002 C C . THR A 1 124 ? 4.118 -13.101 -1.009 1.00 91.75 124 THR A C 1
ATOM 1004 O O . THR A 1 124 ? 5.298 -13.164 -0.668 1.00 91.75 124 THR A O 1
ATOM 1007 N N . PHE A 1 125 ? 3.608 -12.058 -1.669 1.00 92.94 125 PHE A N 1
ATOM 1008 C CA . PHE A 1 125 ? 4.387 -11.010 -2.327 1.00 92.94 125 PHE A CA 1
ATOM 1009 C C . PHE A 1 125 ? 5.185 -11.477 -3.548 1.00 92.94 125 PHE A C 1
ATOM 1011 O O . PHE A 1 125 ? 6.044 -10.749 -4.053 1.00 92.94 125 PHE A O 1
ATOM 1018 N N . ASP A 1 126 ? 4.850 -12.660 -4.065 1.00 92.25 126 ASP A N 1
ATOM 1019 C CA . ASP A 1 126 ? 5.365 -13.139 -5.341 1.00 92.25 126 ASP A CA 1
ATOM 1020 C C . ASP A 1 126 ? 4.874 -12.239 -6.475 1.00 92.25 126 ASP A C 1
ATOM 1022 O O . ASP A 1 126 ? 3.711 -11.816 -6.502 1.00 92.25 126 ASP A O 1
ATOM 1026 N N . GLN A 1 127 ? 5.765 -11.959 -7.423 1.00 93.12 127 GLN A N 1
ATOM 1027 C CA . GLN A 1 127 ? 5.422 -11.227 -8.632 1.00 93.12 127 GLN A CA 1
ATOM 1028 C C . GLN A 1 127 ? 4.565 -12.107 -9.541 1.00 93.12 127 GLN A C 1
ATOM 1030 O O . GLN A 1 127 ? 5.012 -13.148 -10.016 1.00 93.12 127 GLN A O 1
ATOM 1035 N N . LEU A 1 128 ? 3.336 -11.663 -9.795 1.00 89.81 128 LEU A N 1
ATOM 1036 C CA . LEU A 1 128 ? 2.392 -12.326 -10.694 1.00 89.81 128 LEU A CA 1
ATOM 1037 C C . LEU A 1 128 ? 2.556 -11.809 -12.123 1.00 89.81 128 LEU A C 1
ATOM 1039 O O . LEU A 1 128 ? 2.451 -12.570 -13.081 1.00 89.81 128 LEU A O 1
ATOM 1043 N N . TRP A 1 129 ? 2.822 -10.509 -12.263 1.00 91.12 129 TRP A N 1
ATOM 1044 C CA . TRP A 1 129 ? 2.966 -9.847 -13.553 1.00 91.12 129 TRP A CA 1
ATOM 1045 C C . TRP A 1 129 ? 3.806 -8.572 -13.437 1.00 91.12 129 TRP A C 1
ATOM 1047 O O . TRP A 1 129 ? 3.878 -7.959 -12.370 1.00 91.12 129 TRP A O 1
ATOM 1057 N N . SER A 1 130 ? 4.449 -8.172 -14.533 1.00 86.19 130 SER A N 1
ATOM 1058 C CA . SER A 1 130 ? 5.197 -6.918 -14.628 1.00 86.19 130 SER A CA 1
ATOM 1059 C C . SER A 1 130 ? 5.155 -6.378 -16.053 1.00 86.19 130 SER A C 1
ATOM 1061 O O . SER A 1 130 ? 5.235 -7.149 -17.011 1.00 86.19 130 SER A O 1
ATOM 1063 N N . LEU A 1 131 ? 5.047 -5.058 -16.182 1.00 86.00 131 LEU A N 1
ATOM 1064 C CA . LEU A 1 131 ? 5.086 -4.336 -17.446 1.00 86.00 131 LEU A CA 1
ATOM 1065 C C . LEU A 1 131 ? 6.022 -3.133 -17.333 1.00 86.00 131 LEU A C 1
ATOM 1067 O O . LEU A 1 131 ? 5.703 -2.184 -16.609 1.00 86.00 131 LEU A O 1
ATOM 1071 N N . PRO A 1 132 ? 7.150 -3.130 -18.058 1.00 85.00 132 PRO A N 1
ATOM 1072 C CA . PRO A 1 132 ? 7.945 -1.929 -18.233 1.00 85.00 132 PRO A CA 1
ATOM 1073 C C . PRO A 1 132 ? 7.241 -0.958 -19.190 1.00 85.00 132 PRO A C 1
ATOM 1075 O O . PRO A 1 132 ? 6.692 -1.346 -20.219 1.00 85.00 132 PRO A O 1
ATOM 1078 N N . LEU A 1 133 ? 7.296 0.322 -18.851 1.00 79.00 133 LEU A N 1
ATOM 1079 C CA . LEU A 1 133 ? 6.788 1.454 -19.606 1.00 79.00 133 LEU A CA 1
ATOM 1080 C C . LEU A 1 133 ? 7.931 2.442 -19.827 1.00 79.00 133 LEU A C 1
ATOM 1082 O O . LEU A 1 133 ? 8.560 2.919 -18.880 1.00 79.00 133 LEU A O 1
ATOM 1086 N N . TYR A 1 134 ? 8.168 2.781 -21.087 1.00 77.62 134 TYR A N 1
ATOM 1087 C CA . TYR A 1 134 ? 9.128 3.807 -21.470 1.00 77.62 134 TYR A CA 1
ATOM 1088 C C . TYR A 1 134 ? 8.366 5.100 -21.744 1.00 77.62 134 TYR A C 1
ATOM 1090 O O . TYR A 1 134 ? 7.588 5.180 -22.691 1.00 77.62 134 TYR A O 1
ATOM 1098 N N . ILE A 1 135 ? 8.561 6.103 -20.893 1.00 70.06 135 ILE A N 1
ATOM 1099 C CA . ILE A 1 135 ? 7.885 7.396 -20.983 1.00 70.06 135 ILE A CA 1
ATOM 1100 C C . ILE A 1 135 ? 8.922 8.449 -21.363 1.00 70.06 135 ILE A C 1
ATOM 1102 O O . ILE A 1 135 ? 9.798 8.779 -20.568 1.00 70.06 135 ILE A O 1
ATOM 1106 N N . THR A 1 136 ? 8.826 8.999 -22.568 1.00 64.25 136 THR A N 1
ATOM 1107 C CA . THR A 1 136 ? 9.674 10.115 -23.009 1.00 64.25 136 THR A CA 1
ATOM 1108 C C . THR A 1 136 ? 8.972 11.446 -22.783 1.00 64.25 136 THR A C 1
ATOM 1110 O O . THR A 1 136 ? 7.811 11.602 -23.163 1.00 64.25 136 THR A O 1
ATOM 1113 N N . TYR A 1 137 ? 9.681 12.421 -22.223 1.00 58.44 137 TYR A N 1
ATOM 1114 C CA . TYR A 1 137 ? 9.160 13.765 -21.988 1.00 58.44 137 TYR A CA 1
ATOM 1115 C C . TYR A 1 137 ? 9.640 14.668 -23.116 1.00 58.44 137 TYR A C 1
ATOM 1117 O O . TYR A 1 137 ? 10.842 14.839 -23.310 1.00 58.44 137 TYR A O 1
ATOM 1125 N N . GLN A 1 138 ? 8.704 15.246 -23.871 1.00 53.06 138 GLN A N 1
ATOM 1126 C CA . GLN A 1 138 ? 9.035 16.349 -24.768 1.00 53.06 138 GLN A CA 1
ATOM 1127 C C . GLN A 1 138 ? 8.986 17.652 -23.977 1.00 53.06 138 GLN A C 1
ATOM 1129 O O . GLN A 1 138 ? 7.941 18.046 -23.461 1.00 53.06 138 GLN A O 1
ATOM 1134 N N . ASP A 1 139 ? 10.141 18.292 -23.866 1.00 45.09 139 ASP A N 1
ATOM 1135 C CA . ASP A 1 139 ? 10.331 19.536 -23.137 1.00 45.09 139 ASP A CA 1
ATOM 1136 C C . ASP A 1 139 ? 9.437 20.670 -23.699 1.00 45.09 139 ASP A C 1
ATOM 1138 O O . ASP A 1 139 ? 9.447 20.979 -24.893 1.00 45.09 139 ASP A O 1
ATOM 1142 N N . GLY A 1 140 ? 8.647 21.302 -22.827 1.00 47.47 140 GLY A N 1
ATOM 1143 C CA . GLY A 1 140 ? 8.301 22.721 -22.958 1.00 47.47 140 GLY A CA 1
ATOM 1144 C C . GLY A 1 140 ? 7.075 23.182 -23.763 1.00 47.47 140 GLY A C 1
ATOM 1145 O O . GLY A 1 140 ? 6.856 24.394 -23.796 1.00 47.47 140 GLY A O 1
ATOM 1146 N N . ARG A 1 141 ? 6.228 22.338 -24.378 1.00 34.69 141 ARG A N 1
ATOM 1147 C CA . ARG A 1 141 ? 4.939 22.816 -24.951 1.00 34.69 141 ARG A CA 1
ATOM 1148 C C . ARG A 1 141 ? 3.784 21.851 -24.712 1.00 34.69 141 ARG A C 1
ATOM 1150 O O . ARG A 1 141 ? 3.721 20.773 -25.289 1.00 34.69 141 ARG A O 1
ATOM 1157 N N . VAL A 1 142 ? 2.837 22.301 -23.886 1.00 41.00 142 VAL A N 1
ATOM 1158 C CA . VAL A 1 142 ? 1.560 21.636 -23.611 1.00 41.00 142 VAL A CA 1
ATOM 1159 C C . VAL A 1 142 ? 0.799 21.432 -24.920 1.00 41.00 142 VAL A C 1
ATOM 1161 O O . VAL A 1 142 ? 0.157 22.349 -25.424 1.00 41.00 142 VAL A O 1
ATOM 1164 N N . ASN A 1 143 ? 0.825 20.210 -25.439 1.00 29.36 143 ASN A N 1
ATOM 1165 C CA . ASN A 1 143 ? -0.206 19.704 -26.329 1.00 29.36 143 ASN A CA 1
ATOM 1166 C C . ASN A 1 143 ? -0.879 18.538 -25.614 1.00 29.36 143 ASN A C 1
ATOM 1168 O O . ASN A 1 143 ? -0.218 17.596 -25.190 1.00 29.36 143 ASN A O 1
ATOM 1172 N N . ARG A 1 144 ? -2.198 18.665 -25.432 1.00 38.31 144 ARG A N 1
ATOM 1173 C CA . ARG A 1 144 ? -3.076 17.702 -24.755 1.00 38.31 144 ARG A CA 1
ATOM 1174 C C . ARG A 1 144 ? -2.724 16.280 -25.189 1.00 38.31 144 ARG A C 1
ATOM 1176 O O . ARG A 1 144 ? -2.893 15.938 -26.358 1.00 38.31 144 ARG A O 1
ATOM 1183 N N . THR A 1 145 ? -2.235 15.481 -24.249 1.00 38.91 145 THR A N 1
ATOM 1184 C CA . THR A 1 145 ? -1.797 14.112 -24.491 1.00 38.91 145 THR A CA 1
ATOM 1185 C C . THR A 1 145 ? -2.983 13.292 -24.984 1.00 38.91 145 THR A C 1
ATOM 1187 O O . THR A 1 145 ? -3.933 13.027 -24.249 1.00 38.91 145 THR A O 1
ATOM 1190 N N . ARG A 1 146 ? -2.944 12.908 -26.260 1.00 34.22 146 ARG A N 1
ATOM 1191 C CA . ARG A 1 146 ? -3.828 11.893 -26.821 1.00 34.22 146 ARG A CA 1
ATOM 1192 C C . ARG A 1 146 ? -3.282 10.545 -26.345 1.00 34.22 146 ARG A C 1
ATOM 1194 O O . ARG A 1 146 ? -2.294 10.058 -26.867 1.00 34.22 146 ARG A O 1
ATOM 1201 N N . THR A 1 147 ? -3.870 10.054 -25.261 1.00 38.97 147 THR A N 1
ATOM 1202 C CA . THR A 1 147 ? -3.955 8.664 -24.793 1.00 38.97 147 THR A CA 1
ATOM 1203 C C . THR A 1 147 ? -2.928 7.665 -25.369 1.00 38.97 147 THR A C 1
ATOM 1205 O O . THR A 1 147 ? -3.215 6.952 -26.322 1.00 38.97 147 THR A O 1
ATOM 1208 N N . TYR A 1 148 ? -1.784 7.510 -24.687 1.00 38.56 148 TYR A N 1
ATOM 1209 C CA . TYR A 1 148 ? -0.807 6.411 -24.869 1.00 38.56 148 TYR A CA 1
ATOM 1210 C C . TYR A 1 148 ? -1.355 5.014 -24.495 1.00 38.56 148 TYR A C 1
ATOM 1212 O O . TYR A 1 148 ? -0.698 3.995 -24.698 1.00 38.56 148 TYR A O 1
ATOM 1220 N N . VAL A 1 149 ? -2.569 4.945 -23.937 1.00 38.28 149 VAL A N 1
ATOM 1221 C CA . VAL A 1 149 ? -3.215 3.684 -23.535 1.00 38.28 149 VAL A CA 1
ATOM 1222 C C . VAL A 1 149 ? -3.541 2.807 -24.753 1.00 38.28 149 VAL A C 1
ATOM 1224 O O . VAL A 1 149 ? -3.499 1.584 -24.642 1.00 38.28 149 VAL A O 1
ATOM 1227 N N . ASP A 1 150 ? -3.797 3.403 -25.922 1.00 33.97 150 ASP A N 1
ATOM 1228 C CA . ASP A 1 150 ? -4.111 2.648 -27.143 1.00 33.97 150 ASP A CA 1
ATOM 1229 C C . ASP A 1 150 ? -2.859 2.021 -27.784 1.00 33.97 150 ASP A C 1
ATOM 1231 O O . ASP A 1 150 ? -2.918 0.899 -28.289 1.00 33.97 150 ASP A O 1
ATOM 1235 N N . GLU A 1 151 ? -1.698 2.675 -27.687 1.00 39.34 151 GLU A N 1
ATOM 1236 C CA . GLU A 1 151 ? -0.422 2.118 -28.160 1.00 39.34 151 GLU A CA 1
ATOM 1237 C C . GLU A 1 151 ? 0.071 0.991 -27.244 1.00 39.34 151 GLU A C 1
ATOM 1239 O O . GLU A 1 151 ? 0.451 -0.068 -27.736 1.00 39.34 151 GLU A O 1
ATOM 1244 N N . ILE A 1 152 ? -0.055 1.137 -25.918 1.00 40.62 152 ILE A N 1
ATOM 1245 C CA . ILE A 1 152 ? 0.292 0.073 -24.957 1.00 40.62 152 ILE A CA 1
ATOM 1246 C C . ILE A 1 152 ? -0.630 -1.145 -25.122 1.00 40.62 152 ILE A C 1
ATOM 1248 O O . ILE A 1 152 ? -0.159 -2.284 -25.071 1.00 40.62 152 ILE A O 1
ATOM 1252 N N . ARG A 1 153 ? -1.931 -0.936 -25.378 1.00 38.81 153 ARG A N 1
ATOM 1253 C CA . ARG A 1 153 ? -2.871 -2.021 -25.720 1.00 38.81 153 ARG A CA 1
ATOM 1254 C C . ARG A 1 153 ? -2.450 -2.762 -26.987 1.00 38.81 153 ARG A C 1
ATOM 1256 O O . ARG A 1 153 ? -2.537 -3.987 -27.028 1.00 38.81 153 ARG A O 1
ATOM 1263 N N . THR A 1 154 ? -1.969 -2.032 -27.989 1.00 42.81 154 THR A N 1
ATOM 1264 C CA . THR A 1 154 ? -1.551 -2.600 -29.276 1.00 42.81 154 THR A CA 1
ATOM 1265 C C . THR A 1 154 ? -0.232 -3.366 -29.143 1.00 42.81 154 THR A C 1
ATOM 1267 O O . THR A 1 154 ? -0.126 -4.494 -29.614 1.00 42.81 154 THR A O 1
ATOM 1270 N N . GLU A 1 155 ? 0.749 -2.823 -28.421 1.00 42.31 155 GLU A N 1
ATOM 1271 C CA . GLU A 1 155 ? 2.048 -3.466 -28.179 1.00 42.31 155 GLU A CA 1
ATOM 1272 C C . GLU A 1 155 ? 1.898 -4.742 -27.328 1.00 42.31 155 GLU A C 1
ATOM 1274 O O . GLU A 1 155 ? 2.459 -5.788 -27.659 1.00 42.31 155 GLU A O 1
ATOM 1279 N N . THR A 1 156 ? 1.071 -4.692 -26.275 1.00 43.59 156 THR A N 1
ATOM 1280 C CA . THR A 1 156 ? 0.815 -5.840 -25.385 1.00 43.59 156 THR A CA 1
ATOM 1281 C C . THR A 1 156 ? 0.048 -6.949 -26.112 1.00 43.59 156 THR A C 1
ATOM 1283 O O . THR A 1 156 ? 0.389 -8.124 -25.971 1.00 43.59 156 THR A O 1
ATOM 1286 N N . ALA A 1 157 ? -0.939 -6.595 -26.946 1.00 45.41 157 ALA A N 1
ATOM 1287 C CA . ALA A 1 157 ? -1.649 -7.555 -27.792 1.00 45.41 157 ALA A CA 1
ATOM 1288 C C . ALA A 1 157 ? -0.711 -8.213 -28.821 1.00 45.41 157 ALA A C 1
ATOM 1290 O O . ALA A 1 157 ? -0.723 -9.434 -28.967 1.00 45.41 157 ALA A O 1
ATOM 1291 N N . ASN A 1 158 ? 0.168 -7.430 -29.452 1.00 45.59 158 ASN A N 1
ATOM 1292 C CA . ASN A 1 158 ? 1.124 -7.922 -30.446 1.00 45.59 158 ASN A CA 1
ATOM 1293 C C . ASN A 1 158 ? 2.203 -8.837 -29.837 1.00 45.59 158 ASN A C 1
ATOM 1295 O O . ASN A 1 158 ? 2.645 -9.791 -30.481 1.00 45.59 158 ASN A O 1
ATOM 1299 N N . GLN A 1 159 ? 2.646 -8.574 -28.603 1.00 45.41 159 GLN A N 1
ATOM 1300 C CA . GLN A 1 159 ? 3.600 -9.444 -27.906 1.00 45.41 159 GLN A CA 1
ATOM 1301 C C . GLN A 1 159 ? 2.952 -10.751 -27.425 1.00 45.41 159 GLN A C 1
ATOM 1303 O O . GLN A 1 159 ? 3.578 -11.811 -27.527 1.00 45.41 159 GLN A O 1
ATOM 1308 N N . LEU A 1 160 ? 1.687 -10.718 -26.987 1.00 43.59 160 LEU A N 1
ATOM 1309 C CA . LEU A 1 160 ? 0.925 -11.935 -26.686 1.00 43.59 160 LEU A CA 1
ATOM 1310 C C . LEU A 1 160 ? 0.706 -12.788 -27.946 1.00 43.59 160 LEU A C 1
ATOM 1312 O O . LEU A 1 160 ? 0.933 -13.995 -27.916 1.00 43.59 160 LEU A O 1
ATOM 1316 N N . GLU A 1 161 ? 0.329 -12.163 -29.064 1.00 44.72 161 GLU A N 1
ATOM 1317 C CA . GLU A 1 161 ? 0.082 -12.841 -30.342 1.00 44.72 161 GLU A CA 1
ATOM 1318 C C . GLU A 1 161 ? 1.354 -13.516 -30.884 1.00 44.72 161 GLU A C 1
ATOM 1320 O O . GLU A 1 161 ? 1.322 -14.685 -31.270 1.00 44.72 161 GLU A O 1
ATOM 1325 N N . LYS A 1 162 ? 2.512 -12.845 -30.802 1.00 48.44 162 LYS A N 1
ATOM 1326 C CA . LYS A 1 162 ? 3.818 -13.430 -31.168 1.00 48.44 162 LYS A CA 1
ATOM 1327 C C . LYS A 1 162 ? 4.232 -14.599 -30.271 1.00 48.44 162 LYS A C 1
ATOM 1329 O O . LYS A 1 162 ? 4.834 -15.558 -30.755 1.00 48.44 162 LYS A O 1
ATOM 1334 N N . THR A 1 163 ? 3.914 -14.539 -28.980 1.00 42.91 163 THR A N 1
ATOM 1335 C CA . THR A 1 163 ? 4.242 -15.613 -28.026 1.00 42.91 163 THR A CA 1
ATOM 1336 C C . THR A 1 163 ? 3.373 -16.854 -28.263 1.00 42.91 163 THR A C 1
ATOM 1338 O O . THR A 1 163 ? 3.862 -17.976 -28.150 1.00 42.91 163 THR A O 1
ATOM 1341 N N . LEU A 1 164 ? 2.116 -16.661 -28.674 1.00 40.56 164 LEU A N 1
ATOM 1342 C CA . LEU A 1 164 ? 1.163 -17.732 -28.990 1.00 40.56 164 LEU A CA 1
ATOM 1343 C C . LEU A 1 164 ? 1.413 -18.374 -30.370 1.00 40.56 164 LEU A C 1
ATOM 1345 O O . LEU A 1 164 ? 1.270 -19.588 -30.515 1.00 40.56 164 LEU A O 1
ATOM 1349 N N . LEU A 1 165 ? 1.855 -17.596 -31.366 1.00 42.88 165 LEU A N 1
ATOM 1350 C CA . LEU A 1 165 ? 2.221 -18.090 -32.705 1.00 42.88 165 LEU A CA 1
ATOM 1351 C C . LEU A 1 165 ? 3.469 -18.986 -32.705 1.00 42.88 165 LEU A C 1
ATOM 1353 O O . LEU A 1 165 ? 3.563 -19.907 -33.511 1.00 42.88 165 LEU A O 1
ATOM 1357 N N . ASN A 1 166 ? 4.402 -18.766 -31.776 1.00 46.66 166 ASN A N 1
ATOM 1358 C CA . ASN A 1 166 ? 5.621 -19.572 -31.663 1.00 46.66 166 ASN A CA 1
ATOM 1359 C C . ASN A 1 166 ? 5.405 -20.959 -31.028 1.00 46.66 166 ASN A C 1
ATOM 1361 O O . ASN A 1 166 ? 6.351 -21.744 -30.976 1.00 46.66 166 ASN A O 1
ATOM 1365 N N . GLN A 1 167 ? 4.197 -21.280 -30.546 1.00 43.75 167 GLN A N 1
ATOM 1366 C CA . GLN A 1 167 ? 3.936 -22.531 -29.826 1.00 43.75 167 GLN A CA 1
ATOM 1367 C C . GLN A 1 167 ? 3.166 -23.606 -30.613 1.00 43.75 167 GLN A C 1
ATOM 1369 O O . GLN A 1 167 ? 3.093 -24.721 -30.109 1.00 43.75 167 GLN A O 1
ATOM 1374 N N . ASN A 1 168 ? 2.636 -23.368 -31.825 1.00 41.53 168 ASN A N 1
ATOM 1375 C CA . ASN A 1 168 ? 1.834 -24.391 -32.525 1.00 41.53 168 ASN A CA 1
ATOM 1376 C C . ASN A 1 168 ? 1.976 -24.408 -34.062 1.00 41.53 168 ASN A C 1
ATOM 1378 O O . ASN A 1 168 ? 1.791 -23.407 -34.750 1.00 41.53 168 ASN A O 1
ATOM 1382 N N . ASN A 1 169 ? 2.229 -25.605 -34.606 1.00 40.53 169 ASN A N 1
ATOM 1383 C CA . ASN A 1 169 ? 2.345 -25.914 -36.036 1.00 40.53 169 ASN A CA 1
ATOM 1384 C C . ASN A 1 169 ? 1.014 -25.729 -36.817 1.00 40.53 169 ASN A C 1
ATOM 1386 O O . ASN A 1 169 ? 0.190 -26.635 -36.898 1.00 40.53 169 ASN A O 1
ATOM 1390 N N . VAL A 1 170 ? 0.834 -24.537 -37.393 1.00 43.84 170 VAL A N 1
ATOM 1391 C CA . VAL A 1 170 ? 0.270 -24.102 -38.706 1.00 43.84 170 VAL A CA 1
ATOM 1392 C C . VAL A 1 170 ? -0.955 -24.785 -39.380 1.00 43.84 170 VAL A C 1
ATOM 1394 O O . VAL A 1 170 ? -1.436 -24.229 -40.356 1.00 43.84 170 VAL A O 1
ATOM 1397 N N . SER A 1 171 ? -1.586 -25.873 -38.918 1.00 37.28 171 SER A N 1
ATOM 1398 C CA . SER A 1 171 ? -2.734 -26.465 -39.677 1.00 37.28 171 SER A CA 1
ATOM 1399 C C . SER A 1 171 ? -4.098 -26.524 -38.980 1.00 37.28 171 SER A C 1
ATOM 1401 O O . SER A 1 171 ? -5.079 -26.915 -39.606 1.00 37.28 171 SER A O 1
ATOM 1403 N N . THR A 1 172 ? -4.216 -26.031 -37.746 1.00 38.44 172 THR A N 1
ATOM 1404 C CA . THR A 1 172 ? -5.487 -26.039 -36.981 1.00 38.44 172 THR A CA 1
ATOM 1405 C C . THR A 1 172 ? -5.913 -24.634 -36.535 1.00 38.44 172 THR A C 1
ATOM 1407 O O . THR A 1 172 ? -6.515 -24.442 -35.483 1.00 38.44 172 THR A O 1
ATOM 1410 N N . VAL A 1 173 ? -5.531 -23.623 -37.316 1.00 36.28 173 VAL A N 1
ATOM 1411 C CA . VAL A 1 173 ? -5.452 -22.223 -36.876 1.00 36.28 173 VAL A CA 1
ATOM 1412 C C . VAL A 1 173 ? -6.815 -21.510 -36.913 1.00 36.28 173 VAL A C 1
ATOM 1414 O O . VAL A 1 173 ? -7.133 -20.753 -36.002 1.00 36.28 173 VAL A O 1
ATOM 1417 N N . GLU A 1 174 ? -7.694 -21.798 -37.873 1.00 35.16 174 GLU A N 1
ATOM 1418 C CA . GLU A 1 174 ? -8.917 -20.994 -38.056 1.00 35.16 174 GLU A CA 1
ATOM 1419 C C . GLU A 1 174 ? -10.022 -21.266 -37.018 1.00 35.16 174 GLU A C 1
ATOM 1421 O O . GLU A 1 174 ? -10.716 -20.337 -36.604 1.00 35.16 174 GLU A O 1
ATOM 1426 N N . SER A 1 175 ? -10.157 -22.500 -36.517 1.00 36.00 175 SER A N 1
ATOM 1427 C CA . SER A 1 175 ? -11.163 -22.831 -35.493 1.00 36.00 175 SER A CA 1
ATOM 1428 C C . SER A 1 175 ? -10.715 -22.511 -34.060 1.00 36.00 175 SER A C 1
ATOM 1430 O O . SER A 1 175 ? -11.560 -22.333 -33.184 1.00 36.00 175 SER A O 1
ATOM 1432 N N . LEU A 1 176 ? -9.402 -22.408 -33.810 1.00 31.84 176 LEU A N 1
ATOM 1433 C CA . LEU A 1 176 ? -8.844 -21.985 -32.517 1.00 31.84 176 LEU A CA 1
ATOM 1434 C C . LEU A 1 176 ? -8.819 -20.454 -32.379 1.00 31.84 176 LEU A C 1
ATOM 1436 O O . LEU A 1 176 ? -9.158 -19.946 -31.313 1.00 31.84 176 LEU A O 1
ATOM 1440 N N . ILE A 1 177 ? -8.572 -19.708 -33.468 1.00 33.41 177 ILE A N 1
ATOM 1441 C CA . ILE A 1 177 ? -8.585 -18.230 -33.475 1.00 33.41 177 ILE A CA 1
ATOM 1442 C C . ILE A 1 177 ? -9.923 -17.647 -33.000 1.00 33.41 177 ILE A C 1
ATOM 1444 O O . ILE A 1 177 ? -9.935 -16.621 -32.321 1.00 33.41 177 ILE A O 1
ATOM 1448 N N . VAL A 1 178 ? -11.058 -18.273 -33.326 1.00 35.97 178 VAL A N 1
ATOM 1449 C CA . VAL A 1 178 ? -12.378 -17.772 -32.900 1.00 35.97 178 VAL A CA 1
ATOM 1450 C C . VAL A 1 178 ? -12.605 -18.003 -31.401 1.00 35.97 178 VAL A C 1
ATOM 1452 O O . VAL A 1 178 ? -13.136 -17.127 -30.717 1.00 35.97 178 VAL A O 1
ATOM 1455 N N . ASN A 1 179 ? -12.148 -19.139 -30.867 1.00 35.25 179 ASN A N 1
ATOM 1456 C CA . ASN A 1 179 ? -12.255 -19.441 -29.437 1.00 35.25 179 ASN A CA 1
ATOM 1457 C C . ASN A 1 179 ? -11.281 -18.596 -28.597 1.00 35.25 179 ASN A C 1
ATOM 1459 O O . ASN A 1 179 ? -11.642 -18.122 -27.518 1.00 35.25 179 ASN A O 1
ATOM 1463 N N . ASP A 1 180 ? -10.085 -18.329 -29.122 1.00 40.31 180 ASP A N 1
ATOM 1464 C CA . ASP A 1 180 ? -9.064 -17.537 -28.439 1.00 40.31 180 ASP A CA 1
ATOM 1465 C C . ASP A 1 180 ? -9.293 -16.023 -28.566 1.00 40.31 180 ASP A C 1
ATOM 1467 O O . ASP A 1 180 ? -9.009 -15.293 -27.618 1.00 40.31 180 ASP A O 1
ATOM 1471 N N . LYS A 1 181 ? -9.927 -15.531 -29.645 1.00 37.09 181 LYS A N 1
ATOM 1472 C CA . LYS A 1 181 ? -10.436 -14.146 -29.701 1.00 37.09 181 LYS A CA 1
ATOM 1473 C C . LYS A 1 181 ? -11.512 -13.893 -28.656 1.00 37.09 181 LYS A C 1
ATOM 1475 O O . LYS A 1 181 ? -11.496 -12.841 -28.027 1.00 37.09 181 LYS A O 1
ATOM 1480 N N . ASN A 1 182 ? -12.422 -14.840 -28.440 1.00 40.28 182 ASN A N 1
ATOM 1481 C CA . ASN A 1 182 ? -13.446 -14.698 -27.408 1.00 40.28 182 ASN A CA 1
ATOM 1482 C C . ASN A 1 182 ? -12.830 -14.706 -26.002 1.00 40.28 182 ASN A C 1
ATOM 1484 O O . ASN A 1 182 ? -13.203 -13.861 -25.192 1.00 40.28 182 ASN A O 1
ATOM 1488 N N . LYS A 1 183 ? -11.813 -15.544 -25.751 1.00 41.44 183 LYS A N 1
ATOM 1489 C CA . LYS A 1 183 ? -11.013 -15.479 -24.516 1.00 41.44 183 LYS A CA 1
ATOM 1490 C C . LYS A 1 183 ? -10.249 -14.168 -24.367 1.00 41.44 183 LYS A C 1
ATOM 1492 O O . LYS A 1 183 ? -10.233 -13.633 -23.272 1.00 41.44 183 LYS A O 1
ATOM 1497 N N . LEU A 1 184 ? -9.645 -13.629 -25.427 1.00 35.28 184 LEU A N 1
ATOM 1498 C CA . LEU A 1 184 ? -8.947 -12.334 -25.407 1.00 35.28 184 LEU A CA 1
ATOM 1499 C C . LEU A 1 184 ? -9.906 -11.164 -25.184 1.00 35.28 184 LEU A C 1
ATOM 1501 O O . LEU A 1 184 ? -9.565 -10.227 -24.474 1.00 35.28 184 LEU A O 1
ATOM 1505 N N . ILE A 1 185 ? -11.115 -11.220 -25.742 1.00 42.75 185 ILE A N 1
ATOM 1506 C CA . ILE A 1 185 ? -12.179 -10.242 -25.483 1.00 42.75 185 ILE A CA 1
ATOM 1507 C C . ILE A 1 185 ? -12.664 -10.359 -24.036 1.00 42.75 185 ILE A C 1
ATOM 1509 O O . ILE A 1 185 ? -12.924 -9.343 -23.400 1.00 42.75 185 ILE A O 1
ATOM 1513 N N . GLU A 1 186 ? -12.763 -11.569 -23.493 1.00 42.25 186 GLU A N 1
ATOM 1514 C CA . GLU A 1 186 ? -13.125 -11.801 -22.094 1.00 42.25 186 GLU A CA 1
ATOM 1515 C C . GLU A 1 186 ? -12.006 -11.372 -21.133 1.00 42.25 186 GLU A C 1
ATOM 1517 O O . GLU A 1 186 ? -12.287 -10.760 -20.105 1.00 42.25 186 GLU A O 1
ATOM 1522 N N . LEU A 1 187 ? -10.740 -11.594 -21.501 1.00 39.62 187 LEU A N 1
ATOM 1523 C CA . LEU A 1 187 ? -9.563 -11.137 -20.766 1.00 39.62 187 LEU A CA 1
ATOM 1524 C C . LEU A 1 187 ? -9.443 -9.614 -20.814 1.00 39.62 187 LEU A C 1
ATOM 1526 O O . LEU A 1 187 ? -9.191 -9.018 -19.783 1.00 39.62 187 LEU A O 1
ATOM 1530 N N . ASN A 1 188 ? -9.688 -8.978 -21.965 1.00 36.62 188 ASN A N 1
ATOM 1531 C CA . ASN A 1 188 ? -9.732 -7.518 -22.091 1.00 36.62 188 ASN A CA 1
ATOM 1532 C C . ASN A 1 188 ? -10.926 -6.919 -21.354 1.00 36.62 188 ASN A C 1
ATOM 1534 O O . ASN A 1 188 ? -10.792 -5.857 -20.771 1.00 36.62 188 ASN A O 1
ATOM 1538 N N . LYS A 1 189 ? -12.082 -7.591 -21.321 1.00 42.00 189 LYS A N 1
ATOM 1539 C CA . LYS A 1 189 ? -13.213 -7.161 -20.487 1.00 42.00 189 LYS A CA 1
ATOM 1540 C C . LYS A 1 189 ? -12.905 -7.309 -19.000 1.00 42.00 189 LYS A C 1
ATOM 1542 O O . LYS A 1 189 ? -13.281 -6.424 -18.242 1.00 42.00 189 LYS A O 1
ATOM 1547 N N . LYS A 1 190 ? -12.206 -8.372 -18.586 1.00 40.00 190 LYS A N 1
ATOM 1548 C CA . LYS A 1 190 ? -11.698 -8.534 -17.215 1.00 40.00 190 LYS A CA 1
ATOM 1549 C C . LYS A 1 190 ? -10.640 -7.492 -16.878 1.00 40.00 190 LYS A C 1
ATOM 1551 O O . LYS A 1 190 ? -10.729 -6.895 -15.820 1.00 40.00 190 LYS A O 1
ATOM 1556 N N . LEU A 1 191 ? -9.707 -7.229 -17.787 1.00 37.44 191 LEU A N 1
ATOM 1557 C CA . LEU A 1 191 ? -8.672 -6.214 -17.641 1.00 37.44 191 LEU A CA 1
ATOM 1558 C C . LEU A 1 191 ? -9.293 -4.819 -17.601 1.00 37.44 191 LEU A C 1
ATOM 1560 O O . LEU A 1 191 ? -8.885 -4.015 -16.788 1.00 37.44 191 LEU A O 1
ATOM 1564 N N . ASP A 1 192 ? -10.318 -4.536 -18.401 1.00 35.69 192 ASP A N 1
ATOM 1565 C CA . ASP A 1 192 ? -11.044 -3.266 -18.369 1.00 35.69 192 ASP A CA 1
ATOM 1566 C C . ASP A 1 192 ? -11.881 -3.132 -17.095 1.00 35.69 192 ASP A C 1
ATOM 1568 O O . ASP A 1 192 ? -11.914 -2.056 -16.509 1.00 35.69 192 ASP A O 1
ATOM 1572 N N . GLN A 1 193 ? -12.500 -4.210 -16.606 1.00 36.34 193 GLN A N 1
ATOM 1573 C CA . GLN A 1 193 ? -13.166 -4.229 -15.299 1.00 36.34 193 GLN A CA 1
ATOM 1574 C C . GLN A 1 193 ? -12.167 -4.038 -14.147 1.00 36.34 193 GLN A C 1
ATOM 1576 O O . GLN A 1 193 ? -12.451 -3.274 -13.227 1.00 36.34 193 GLN A O 1
ATOM 1581 N N . GLU A 1 194 ? -10.981 -4.644 -14.230 1.00 37.94 194 GLU A N 1
ATOM 1582 C CA . GLU A 1 194 ? -9.897 -4.480 -13.260 1.00 37.94 194 GLU A CA 1
ATOM 1583 C C . GLU A 1 194 ? -9.276 -3.072 -13.343 1.00 37.94 194 GLU A C 1
ATOM 1585 O O . GLU A 1 194 ? -9.091 -2.418 -12.320 1.00 37.94 194 GLU A O 1
ATOM 1590 N N . ILE A 1 195 ? -9.053 -2.530 -14.542 1.00 36.75 195 ILE A N 1
ATOM 1591 C CA . ILE A 1 195 ? -8.548 -1.171 -14.795 1.00 36.75 195 ILE A CA 1
ATOM 1592 C C . ILE A 1 195 ? -9.561 -0.111 -14.338 1.00 36.75 195 ILE A C 1
ATOM 1594 O O . ILE A 1 195 ? -9.152 0.928 -13.817 1.00 36.75 195 ILE A O 1
ATOM 1598 N N . ILE A 1 196 ? -10.869 -0.366 -14.458 1.00 33.75 196 ILE A N 1
ATOM 1599 C CA . ILE A 1 196 ? -11.920 0.494 -13.890 1.00 33.75 196 ILE A CA 1
ATOM 1600 C C . ILE A 1 196 ? -11.836 0.503 -12.354 1.00 33.75 196 ILE A C 1
ATOM 1602 O O . ILE A 1 196 ? -11.961 1.572 -11.754 1.00 33.75 196 ILE A O 1
ATOM 1606 N N . SER A 1 197 ? -11.519 -0.628 -11.708 1.00 35.00 197 SER A N 1
ATOM 1607 C CA . SER A 1 197 ? -11.187 -0.654 -10.270 1.00 35.00 197 SER A CA 1
ATOM 1608 C C . SER A 1 197 ? -9.825 -0.023 -9.924 1.00 35.00 197 SER A C 1
ATOM 1610 O O . SER A 1 197 ? -9.612 0.372 -8.780 1.00 35.00 197 SER A O 1
ATOM 1612 N N . PHE A 1 198 ? -8.937 0.184 -10.903 1.00 44.66 198 PHE A N 1
ATOM 1613 C CA . PHE A 1 198 ? -7.649 0.881 -10.761 1.00 44.66 198 PHE A CA 1
ATOM 1614 C C . PHE A 1 198 ? -7.678 2.343 -11.250 1.00 44.66 198 PHE A C 1
ATOM 1616 O O . PHE A 1 198 ? -6.647 2.887 -11.658 1.00 44.66 198 PHE A O 1
ATOM 1623 N N . GLY A 1 199 ? -8.825 3.030 -11.169 1.00 41.28 199 GLY A N 1
ATOM 1624 C CA . GLY A 1 199 ? -8.955 4.445 -11.562 1.00 41.28 199 GLY A CA 1
ATOM 1625 C C . GLY A 1 199 ? -7.900 5.382 -10.941 1.00 41.28 199 GLY A C 1
ATOM 1626 O O . GLY A 1 199 ? -7.455 6.332 -11.586 1.00 41.28 199 GLY A O 1
ATOM 1627 N N . TYR A 1 200 ? -7.411 5.067 -9.736 1.00 38.59 200 TYR A N 1
ATOM 1628 C CA . TYR A 1 200 ? -6.325 5.800 -9.073 1.00 38.59 200 TYR A CA 1
ATOM 1629 C C . TYR A 1 200 ? -4.945 5.583 -9.708 1.00 38.59 200 TYR A C 1
ATOM 1631 O O . TYR A 1 200 ? -4.123 6.501 -9.709 1.00 38.59 200 TYR A O 1
ATOM 1639 N N . LEU A 1 201 ? -4.679 4.406 -10.283 1.00 43.28 201 LEU A N 1
ATOM 1640 C CA . LEU A 1 201 ? -3.407 4.115 -10.947 1.00 43.28 201 LEU A CA 1
ATOM 1641 C C . LEU A 1 201 ? -3.297 4.899 -12.261 1.00 43.28 201 LEU A C 1
ATOM 1643 O O . LEU A 1 201 ? -2.253 5.480 -12.542 1.00 43.28 201 LEU A O 1
ATOM 1647 N N . LYS A 1 202 ? -4.406 5.011 -13.007 1.00 42.28 202 LYS A N 1
ATOM 1648 C CA . LYS A 1 202 ? -4.491 5.842 -14.217 1.00 42.28 202 LYS A CA 1
ATOM 1649 C C . LYS A 1 202 ? -4.178 7.314 -13.923 1.00 42.28 202 LYS A C 1
ATOM 1651 O O . LYS A 1 202 ? -3.318 7.892 -14.581 1.00 42.28 202 LYS A O 1
ATOM 1656 N N . ALA A 1 203 ? -4.798 7.884 -12.887 1.00 38.28 203 ALA A N 1
ATOM 1657 C CA . ALA A 1 203 ? -4.514 9.255 -12.452 1.00 38.28 203 ALA A CA 1
ATOM 1658 C C . ALA A 1 203 ? -3.055 9.435 -11.987 1.00 38.28 203 ALA A C 1
ATOM 1660 O O . ALA A 1 203 ? -2.474 10.501 -12.149 1.00 38.28 203 ALA A O 1
ATOM 1661 N N . SER A 1 204 ? -2.435 8.388 -11.441 1.00 39.91 204 SER A N 1
ATOM 1662 C CA . SER A 1 204 ? -1.049 8.444 -10.958 1.00 39.91 204 SER A CA 1
ATOM 1663 C C . SER A 1 204 ? -0.021 8.366 -12.079 1.00 39.91 204 SER A C 1
ATOM 1665 O O . SER A 1 204 ? 1.003 9.035 -12.006 1.00 39.91 204 SER A O 1
ATOM 1667 N N . ILE A 1 205 ? -0.305 7.604 -13.138 1.00 46.34 205 ILE A N 1
ATOM 1668 C CA . ILE A 1 205 ? 0.501 7.615 -14.365 1.00 46.34 205 ILE A CA 1
ATOM 1669 C C . ILE A 1 205 ? 0.431 9.001 -15.018 1.00 46.34 205 ILE A C 1
ATOM 1671 O O . ILE A 1 205 ? 1.458 9.526 -15.441 1.00 46.34 205 ILE A O 1
ATOM 1675 N N . GLU A 1 206 ? -0.754 9.621 -15.039 1.00 34.66 206 GLU A N 1
ATOM 1676 C CA . GLU A 1 206 ? -0.914 11.003 -15.498 1.00 34.66 206 GLU A CA 1
ATOM 1677 C C . GLU A 1 206 ? -0.103 11.972 -14.619 1.00 34.66 206 GLU A C 1
ATOM 1679 O O . GLU A 1 206 ? 0.668 12.752 -15.158 1.00 34.66 206 GLU A O 1
ATOM 1684 N N . ILE A 1 207 ? -0.159 11.883 -13.284 1.00 39.22 207 ILE A N 1
ATOM 1685 C CA . ILE A 1 207 ? 0.603 12.772 -12.380 1.00 39.22 207 ILE A CA 1
ATOM 1686 C C . ILE A 1 207 ? 2.125 12.609 -12.521 1.00 39.22 207 ILE A C 1
ATOM 1688 O O . ILE A 1 207 ? 2.822 13.619 -12.555 1.00 39.22 207 ILE A O 1
ATOM 1692 N N . ILE A 1 208 ? 2.652 11.386 -12.661 1.00 39.25 208 ILE A N 1
ATOM 1693 C CA . ILE A 1 208 ? 4.094 11.172 -12.905 1.00 39.25 208 ILE A CA 1
ATOM 1694 C C . ILE A 1 208 ? 4.526 11.801 -14.239 1.00 39.25 208 ILE A C 1
ATOM 1696 O O . ILE A 1 208 ? 5.658 12.272 -14.354 1.00 39.25 208 ILE A O 1
ATOM 1700 N N . ALA A 1 209 ? 3.618 11.881 -15.220 1.00 32.75 209 ALA A N 1
ATOM 1701 C CA . ALA A 1 209 ? 3.833 12.612 -16.468 1.00 32.75 209 ALA A CA 1
ATOM 1702 C C . ALA A 1 209 ? 3.875 14.146 -16.308 1.00 32.75 209 ALA A C 1
ATOM 1704 O O . ALA A 1 209 ? 4.301 14.836 -17.233 1.00 32.75 209 ALA A O 1
ATOM 1705 N N . TYR A 1 210 ? 3.488 14.686 -15.150 1.00 29.62 210 TYR A N 1
ATOM 1706 C CA . TYR A 1 210 ? 3.455 16.126 -14.870 1.00 29.62 210 TYR A CA 1
ATOM 1707 C C . TYR A 1 210 ? 4.459 16.592 -13.796 1.00 29.62 210 TYR A C 1
ATOM 1709 O O . TYR A 1 210 ? 4.563 17.799 -13.574 1.00 29.62 210 TYR A O 1
ATOM 1717 N N . THR A 1 211 ? 5.199 15.675 -13.157 1.00 32.75 211 THR A N 1
ATOM 1718 C CA . THR A 1 211 ? 6.270 15.955 -12.172 1.00 32.75 211 THR A CA 1
ATOM 1719 C C . THR A 1 211 ? 7.644 15.546 -12.683 1.00 32.75 211 THR A C 1
ATOM 1721 O O . THR A 1 211 ? 8.595 16.321 -12.473 1.00 32.75 211 THR A O 1
#

Secondary structure (DSSP, 8-state):
-EEETTTTEEEEE-TTS-EEEEETTS--EEE-TTSPP--EEEEEE-SSEEEEEE-SSS--EEEEETTTTTEEEEEE-TTSSS-TTEEEEEEEEETTEEEEEEEES-TTT-SEEEEEEEEEETTT--EEEEEEEEEE---S-------THHHHHHHHHHHHHHHHHTTS-SSSHHHHHHHHHHHHHHHHHHHHHHHHHTHHHHHHHHHHTT-

Foldseek 3Di:
DEAAPLVQFDWDDDQQQWIWTAHPVSPDIGTLPQDDRAQWQEWEDDNFWIWTWHPPQWIKIWIFGPVVSRHTDDIDTPPLPDDSFKGFNYWYDDDQKIWTWMWGNPPPDDQKTWIKIWIAGNPPRHTPDMDIDIDGADPDDDDPDDDPPVVVVVVVVVVVVVVVVVPDDDDPPPVVVVVVVVVVVVVVVVVVVVVVVVVVVVVSVVVVNVD

Organism: NCBI:txid392033